Protein AF-A0A8S3U3H9-F1 (afdb_monomer_lite)

Radius of gyration: 25.93 Å; chains: 1; bounding box: 60×37×71 Å

Structure (mmCIF, N/CA/C/O backbone):
data_AF-A0A8S3U3H9-F1
#
_entry.id   AF-A0A8S3U3H9-F1
#
loop_
_atom_site.group_PDB
_atom_site.id
_atom_site.type_symbol
_atom_site.label_atom_id
_atom_site.label_alt_id
_atom_site.label_comp_id
_atom_site.label_asym_id
_atom_site.label_entity_id
_atom_site.label_seq_id
_atom_site.pdbx_PDB_ins_code
_atom_site.Cartn_x
_atom_site.Cartn_y
_atom_site.Cartn_z
_atom_site.occupancy
_atom_site.B_iso_or_equiv
_atom_site.auth_seq_id
_atom_site.auth_comp_id
_atom_site.auth_asym_id
_atom_site.auth_atom_id
_atom_site.pdbx_PDB_model_num
ATOM 1 N N . MET A 1 1 ? -1.832 -3.496 -0.029 1.00 41.19 1 MET A N 1
ATOM 2 C CA . MET A 1 1 ? -2.839 -3.794 1.023 1.00 41.19 1 MET A CA 1
ATOM 3 C C . MET A 1 1 ? -4.222 -3.496 0.449 1.00 41.19 1 MET A C 1
ATOM 5 O O . MET A 1 1 ? -4.509 -2.342 0.163 1.00 41.19 1 MET A O 1
ATOM 9 N N . TYR A 1 2 ? -5.028 -4.531 0.186 1.00 42.22 2 TYR A N 1
ATOM 10 C CA . TYR A 1 2 ? -6.316 -4.419 -0.515 1.00 42.22 2 TYR A CA 1
ATOM 11 C C . TYR A 1 2 ? -7.301 -3.501 0.226 1.00 42.22 2 TYR A C 1
ATOM 13 O O . TYR A 1 2 ? -7.551 -3.701 1.417 1.00 42.22 2 TYR A O 1
ATOM 21 N N . ARG A 1 3 ? -7.877 -2.517 -0.479 1.00 49.56 3 ARG A N 1
ATOM 22 C CA . ARG A 1 3 ? -8.999 -1.712 0.024 1.00 49.56 3 ARG A CA 1
ATOM 23 C C . ARG A 1 3 ? -10.236 -2.603 0.102 1.00 49.56 3 ARG A C 1
ATOM 25 O O . ARG A 1 3 ? -10.953 -2.802 -0.877 1.00 49.56 3 ARG A O 1
ATOM 32 N N . PHE A 1 4 ? -10.481 -3.163 1.279 1.00 52.16 4 PHE A N 1
ATOM 33 C CA . PHE A 1 4 ? -11.824 -3.597 1.632 1.00 52.16 4 PHE A CA 1
ATOM 34 C C . PHE A 1 4 ? -12.626 -2.340 1.957 1.00 52.16 4 PHE A C 1
ATOM 36 O O . PHE A 1 4 ? -12.151 -1.490 2.706 1.00 52.16 4 PHE A O 1
ATOM 43 N N . MET A 1 5 ? -13.834 -2.208 1.409 1.00 54.84 5 MET A N 1
ATOM 44 C CA . MET A 1 5 ? -14.757 -1.161 1.845 1.00 54.84 5 MET A CA 1
ATOM 45 C C . MET A 1 5 ? -15.216 -1.506 3.266 1.00 54.84 5 MET A C 1
ATOM 47 O O . MET A 1 5 ? -16.205 -2.215 3.471 1.00 54.84 5 MET A O 1
ATOM 51 N N . ILE A 1 6 ? -14.435 -1.057 4.246 1.00 62.25 6 ILE A N 1
ATOM 52 C CA . ILE A 1 6 ? -14.754 -1.169 5.661 1.00 62.25 6 ILE A CA 1
ATOM 53 C C . ILE A 1 6 ? -15.888 -0.186 5.909 1.00 62.25 6 ILE A C 1
ATOM 55 O O . ILE A 1 6 ? -15.657 1.018 5.931 1.00 62.25 6 ILE A O 1
ATOM 59 N N . LEU A 1 7 ? -17.114 -0.688 6.053 1.00 68.50 7 LEU A N 1
ATOM 60 C CA . LEU A 1 7 ? -18.267 0.167 6.345 1.00 68.50 7 LEU A CA 1
ATOM 61 C C . LEU A 1 7 ? -18.306 0.526 7.823 1.00 68.50 7 LEU A C 1
ATOM 63 O O . LEU A 1 7 ? -18.603 1.661 8.191 1.00 68.50 7 LEU A O 1
ATOM 67 N N . LYS A 1 8 ? -18.021 -0.463 8.673 1.00 82.50 8 LYS A N 1
ATOM 68 C CA . LYS A 1 8 ? -17.987 -0.275 10.115 1.00 82.50 8 LYS A CA 1
ATOM 69 C C . LYS A 1 8 ? -16.817 -0.998 10.744 1.00 82.50 8 LYS A C 1
ATOM 71 O O . LYS A 1 8 ? -16.479 -2.112 10.342 1.00 82.50 8 LYS A O 1
ATOM 76 N N . VAL A 1 9 ? -16.259 -0.389 11.776 1.00 89.00 9 VAL A N 1
ATOM 77 C CA . VAL A 1 9 ? -15.254 -0.997 12.644 1.00 89.00 9 VAL A CA 1
ATOM 78 C C . VAL A 1 9 ? -15.863 -1.148 14.025 1.00 89.00 9 VAL A C 1
ATOM 80 O O . VAL A 1 9 ? -16.439 -0.203 14.549 1.00 89.00 9 VAL A O 1
ATOM 83 N N . LYS A 1 10 ? -15.771 -2.332 14.624 1.00 93.62 10 LYS A N 1
ATOM 84 C CA . LYS A 1 10 ? -16.184 -2.567 16.006 1.00 93.62 10 LYS A CA 1
ATOM 85 C C . LYS A 1 10 ? -14.955 -2.801 16.866 1.00 93.62 10 LYS A C 1
ATOM 87 O O . LYS A 1 10 ? -14.235 -3.767 16.637 1.00 93.62 10 LYS A O 1
ATOM 92 N N . VAL A 1 11 ? -14.773 -1.975 17.886 1.00 96.19 11 VAL A N 1
ATOM 93 C CA . VAL A 1 11 ? -13.826 -2.225 18.976 1.00 96.19 11 VAL A CA 1
ATOM 94 C C . VAL A 1 11 ? -14.578 -2.936 20.085 1.00 96.19 11 VAL A C 1
ATOM 96 O O . VAL A 1 11 ? -15.676 -2.519 20.444 1.00 96.19 11 VAL A O 1
ATOM 99 N N . ALA A 1 12 ? -14.019 -4.020 20.607 1.00 97.75 12 ALA A N 1
ATOM 100 C CA . ALA A 1 12 ? -14.589 -4.737 21.736 1.00 97.75 12 ALA A CA 1
ATOM 101 C C . ALA A 1 12 ? -13.490 -5.189 22.693 1.00 97.75 12 ALA A C 1
ATOM 103 O O . ALA A 1 12 ? -12.411 -5.589 22.254 1.00 97.75 12 ALA A O 1
ATOM 104 N N . MET A 1 13 ? -13.792 -5.175 23.986 1.00 98.19 13 MET A N 1
ATOM 105 C CA . MET A 1 13 ? -12.942 -5.788 25.001 1.00 98.19 13 MET A CA 1
ATOM 106 C C . MET A 1 13 ? -13.612 -7.036 25.574 1.00 98.19 13 MET A C 1
ATOM 108 O O . MET A 1 13 ? -14.843 -7.101 25.673 1.00 98.19 13 MET A O 1
ATOM 112 N N . TYR A 1 14 ? -12.796 -8.021 25.944 1.00 98.19 14 TYR A N 1
ATOM 113 C CA . TYR A 1 14 ? -13.241 -9.308 26.475 1.00 98.19 14 TYR A CA 1
ATOM 114 C C . TYR A 1 14 ? -12.638 -9.586 27.847 1.00 98.19 14 TYR A C 1
ATOM 116 O O . TYR A 1 14 ? -11.432 -9.441 28.019 1.00 98.19 14 TYR A O 1
ATOM 124 N N . LYS A 1 15 ? -13.464 -10.038 28.792 1.00 97.38 15 LYS A N 1
ATOM 125 C CA . LYS A 1 15 ? -13.048 -10.576 30.091 1.00 97.38 15 LYS A CA 1
ATOM 126 C C . LYS A 1 15 ? -13.630 -11.970 30.263 1.00 97.38 15 LYS A C 1
ATOM 128 O O . LYS A 1 15 ? -14.824 -12.144 30.041 1.00 97.38 15 LYS A O 1
ATOM 133 N N . ASP A 1 16 ? -12.809 -12.953 30.612 1.00 97.00 16 ASP A N 1
ATOM 134 C CA . ASP A 1 16 ? -13.218 -14.348 30.800 1.00 97.00 16 ASP A CA 1
ATOM 135 C C . ASP A 1 16 ? -13.996 -14.892 29.583 1.00 97.00 16 ASP A C 1
ATOM 137 O O . ASP A 1 16 ? -15.002 -15.589 29.697 1.00 97.00 16 ASP A O 1
ATOM 141 N N . SER A 1 17 ? -13.528 -14.536 28.378 1.00 94.25 17 SER A N 1
ATOM 142 C CA . SER A 1 17 ? -14.170 -14.827 27.079 1.00 94.25 17 SER A CA 1
ATOM 143 C C . SER A 1 17 ? -15.550 -14.184 26.849 1.00 94.25 17 SER A C 1
ATOM 145 O O . SER A 1 17 ? -16.204 -14.478 25.848 1.00 94.25 17 SER A O 1
ATOM 147 N N . VAL A 1 18 ? -15.992 -13.273 27.718 1.00 96.94 18 VAL A N 1
ATOM 148 C CA . VAL A 1 18 ? -17.241 -12.510 27.583 1.00 96.94 18 VAL A CA 1
ATOM 149 C C . VAL A 1 18 ? -16.938 -11.101 27.081 1.00 96.94 18 VAL A C 1
ATOM 151 O O . VAL A 1 18 ? -16.047 -10.431 27.592 1.00 96.94 18 VAL A O 1
ATOM 154 N N . MET A 1 19 ? -17.686 -10.632 26.078 1.00 97.12 19 MET A N 1
ATOM 155 C CA . MET A 1 19 ? -17.597 -9.245 25.613 1.00 97.12 19 MET A CA 1
ATOM 156 C C . MET A 1 19 ? -18.162 -8.311 26.686 1.00 97.12 19 MET A C 1
ATOM 158 O O . MET A 1 19 ? -19.357 -8.358 26.969 1.00 97.12 19 MET A O 1
ATOM 162 N N . VAL A 1 20 ? -17.313 -7.463 27.260 1.00 97.06 20 VAL A N 1
ATOM 163 C CA . VAL A 1 20 ? -17.680 -6.571 28.376 1.00 97.06 20 VAL A CA 1
ATOM 164 C C . VAL A 1 20 ? -18.046 -5.164 27.924 1.00 97.06 20 VAL A C 1
ATOM 166 O O . VAL A 1 20 ? -18.798 -4.469 28.596 1.00 97.06 20 VAL A O 1
ATOM 169 N N . MET A 1 21 ? -17.556 -4.756 26.758 1.00 96.25 21 MET A N 1
ATOM 170 C CA . MET A 1 21 ? -17.913 -3.496 26.121 1.00 96.25 21 MET A CA 1
ATOM 171 C C . MET A 1 21 ? -17.707 -3.612 24.617 1.00 96.25 21 MET A C 1
ATOM 173 O O . MET A 1 21 ? -16.910 -4.432 24.145 1.00 96.25 21 MET A O 1
ATOM 177 N N . ASN A 1 22 ? -18.429 -2.792 23.858 1.00 97.25 22 ASN A N 1
ATOM 178 C CA . ASN A 1 22 ? -18.104 -2.578 22.461 1.00 97.25 22 ASN A CA 1
ATOM 179 C C . ASN A 1 22 ? -18.548 -1.200 21.977 1.00 97.25 22 ASN A C 1
ATOM 181 O O . ASN A 1 22 ? -19.510 -0.617 22.470 1.00 97.25 22 ASN A O 1
ATOM 185 N N . MET A 1 23 ? -17.846 -0.717 20.965 1.00 96.19 23 MET A N 1
ATOM 186 C CA . MET A 1 23 ? -18.192 0.477 20.214 1.00 96.19 23 MET A CA 1
ATOM 187 C C . MET A 1 23 ? -18.123 0.153 18.732 1.00 96.19 23 MET A C 1
ATOM 189 O O . MET A 1 23 ? -17.238 -0.585 18.302 1.00 96.19 23 MET A O 1
ATOM 193 N N . VAL A 1 24 ? -19.054 0.696 17.955 1.00 94.12 24 VAL A N 1
ATOM 194 C CA . VAL A 1 24 ? -19.077 0.567 16.499 1.00 94.12 24 VAL A CA 1
ATOM 195 C C . VAL A 1 24 ? -18.914 1.947 15.893 1.00 94.12 24 VAL A C 1
ATOM 197 O O . VAL A 1 24 ? -19.644 2.872 16.237 1.00 94.12 24 VAL A O 1
ATOM 200 N N . PHE A 1 25 ? -17.990 2.050 14.953 1.00 91.38 25 PHE A N 1
ATOM 201 C CA . PHE A 1 25 ? -17.645 3.256 14.229 1.00 91.38 25 PHE A CA 1
ATOM 202 C C . PHE A 1 25 ? -18.027 3.090 12.762 1.00 91.38 25 PHE A C 1
ATOM 204 O O . PHE A 1 25 ? -17.799 2.024 12.190 1.00 91.38 25 PHE A O 1
ATOM 211 N N . ASN A 1 26 ? -18.604 4.118 12.148 1.00 84.25 26 ASN A N 1
ATOM 212 C CA . ASN A 1 26 ? -18.707 4.222 10.699 1.00 84.25 26 ASN A CA 1
ATOM 213 C C . ASN A 1 26 ? -17.329 4.586 10.153 1.00 84.25 26 ASN A C 1
ATOM 215 O O . ASN A 1 26 ? -16.723 5.543 10.616 1.00 84.25 26 ASN A O 1
ATOM 219 N N . ASN A 1 27 ? -16.846 3.861 9.154 1.00 75.44 27 ASN A N 1
ATOM 220 C CA . ASN A 1 27 ? -15.585 4.199 8.511 1.00 75.44 27 ASN A CA 1
ATOM 221 C C . ASN A 1 27 ? -15.861 4.846 7.152 1.00 75.44 27 ASN A C 1
ATOM 223 O O . ASN A 1 27 ? -16.617 4.304 6.345 1.00 75.44 27 ASN A O 1
ATOM 227 N N . THR A 1 28 ? -15.267 6.014 6.916 1.00 61.34 28 THR A N 1
ATOM 228 C CA . THR A 1 28 ? -15.546 6.834 5.724 1.00 61.34 28 THR A CA 1
ATOM 229 C C . THR A 1 28 ? -14.475 6.729 4.629 1.00 61.34 28 THR A C 1
ATOM 231 O O . THR A 1 28 ? -14.505 7.503 3.683 1.00 61.34 28 THR A O 1
ATOM 234 N N . ASP A 1 29 ? -13.586 5.726 4.698 1.00 55.78 29 ASP A N 1
ATOM 235 C CA . ASP A 1 29 ? -12.488 5.495 3.732 1.00 55.78 29 ASP A CA 1
ATOM 236 C C . ASP A 1 29 ? -11.657 6.764 3.452 1.00 55.78 29 ASP A C 1
ATOM 238 O O . ASP A 1 29 ? -11.338 7.118 2.317 1.00 55.78 29 ASP A O 1
ATOM 242 N N . THR A 1 30 ? -11.297 7.461 4.525 1.00 53.31 30 THR A N 1
ATOM 243 C CA . THR A 1 30 ? -10.399 8.627 4.551 1.00 53.31 30 THR A CA 1
ATOM 244 C C . THR A 1 30 ? -8.942 8.271 4.227 1.00 53.31 30 THR A C 1
ATOM 246 O O . THR A 1 30 ? -8.128 9.156 3.976 1.00 53.31 30 THR A O 1
ATOM 249 N N . GLY A 1 31 ? -8.606 6.976 4.166 1.00 51.94 31 GLY A N 1
ATOM 250 C CA . GLY A 1 31 ? -7.306 6.4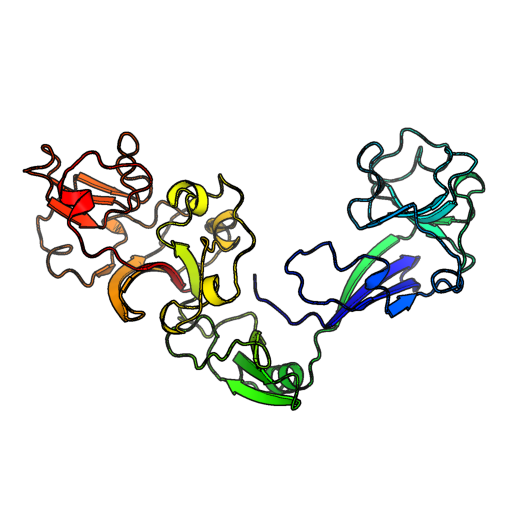70 3.722 1.00 51.94 31 GLY A CA 1
ATOM 251 C C . GLY A 1 31 ? -6.254 6.281 4.820 1.00 51.94 31 GLY A C 1
ATOM 252 O O . GLY A 1 31 ? -5.188 5.747 4.515 1.00 51.94 31 GLY A O 1
ATOM 253 N N . LEU A 1 32 ? -6.538 6.642 6.077 1.00 60.12 32 LEU A N 1
ATOM 254 C CA . LEU A 1 32 ? -5.686 6.320 7.228 1.00 60.12 32 LEU A CA 1
ATOM 255 C C . LEU A 1 32 ? -6.256 5.118 7.994 1.00 60.12 32 LEU A C 1
ATOM 257 O O . LEU A 1 32 ? -7.457 4.877 8.025 1.00 60.12 32 LEU A O 1
ATOM 261 N N . ASN A 1 33 ? -5.389 4.320 8.618 1.00 67.94 33 ASN A N 1
ATOM 262 C CA . ASN A 1 33 ? -5.807 3.130 9.369 1.00 67.94 33 ASN A CA 1
ATOM 263 C C . ASN A 1 33 ? -6.209 3.432 10.826 1.00 67.94 33 ASN A C 1
ATOM 265 O O . ASN A 1 33 ? -6.488 2.491 11.572 1.00 67.94 33 ASN A O 1
ATOM 269 N N . THR A 1 34 ? -6.215 4.702 11.244 1.00 74.31 34 THR A N 1
ATOM 270 C CA . THR A 1 34 ? -6.379 5.116 12.650 1.00 74.31 34 THR A CA 1
ATOM 271 C C . THR A 1 34 ? -7.456 6.173 12.897 1.00 74.31 34 THR A C 1
ATOM 273 O O . THR A 1 34 ? -7.899 6.325 14.034 1.00 74.31 34 THR A O 1
ATOM 276 N N . ASP A 1 35 ? -7.889 6.900 11.873 1.00 77.62 35 ASP A N 1
ATOM 277 C CA . ASP A 1 35 ? -8.812 8.036 11.997 1.00 77.62 35 ASP A CA 1
ATOM 278 C C . ASP A 1 35 ? -10.278 7.624 12.180 1.00 77.62 35 ASP A C 1
ATOM 280 O O . ASP A 1 35 ? -11.053 8.368 12.777 1.00 77.62 35 ASP A O 1
ATOM 284 N N . TRP A 1 36 ? -10.641 6.407 11.766 1.00 86.12 36 TRP A N 1
ATOM 285 C CA . TRP A 1 36 ? -11.957 5.808 12.004 1.00 86.12 36 TRP A CA 1
ATOM 286 C C . TRP A 1 36 ? -12.341 5.750 13.492 1.00 86.12 36 TRP A C 1
ATOM 288 O O . TRP A 1 36 ? -13.527 5.679 13.816 1.00 86.12 36 TRP A O 1
ATOM 298 N N . TYR A 1 37 ? -11.365 5.761 14.405 1.00 91.62 37 TYR A N 1
ATOM 299 C CA . TYR A 1 37 ? -11.591 5.772 15.849 1.00 91.62 37 TYR A CA 1
ATOM 300 C C . TYR A 1 37 ? -11.701 7.214 16.360 1.00 91.62 37 TYR A C 1
ATOM 302 O O . TYR A 1 37 ? -10.783 7.744 16.986 1.00 91.62 37 TYR A O 1
ATOM 310 N N . SER A 1 38 ? -12.829 7.856 16.065 1.00 90.44 38 SER A N 1
ATOM 311 C CA . SER A 1 38 ? -13.110 9.239 16.455 1.00 90.44 38 SER A CA 1
ATOM 312 C C . SER A 1 38 ? -14.570 9.423 16.871 1.00 90.44 38 SER A C 1
ATOM 314 O O . SER A 1 38 ? -15.430 8.580 16.591 1.00 90.44 38 SER A O 1
ATOM 316 N N . GLN A 1 39 ? -14.859 10.550 17.527 1.00 89.44 39 GLN A N 1
ATOM 317 C CA . GLN A 1 39 ? -16.220 10.912 17.921 1.00 89.44 39 GLN A CA 1
ATOM 318 C C . GLN A 1 39 ? -17.159 11.010 16.710 1.00 89.44 39 GLN A C 1
ATOM 320 O O . GLN A 1 39 ? -18.255 10.455 16.750 1.00 89.44 39 GLN A O 1
ATOM 325 N N . ASP A 1 40 ? -16.724 11.667 15.632 1.00 87.44 40 ASP A N 1
ATOM 326 C CA . ASP A 1 40 ? -17.537 11.889 14.424 1.00 87.44 40 ASP A CA 1
ATOM 327 C C . ASP A 1 40 ? -17.913 10.581 13.716 1.00 87.44 40 ASP A C 1
ATOM 329 O O . ASP A 1 40 ? -18.882 10.511 12.955 1.00 87.44 40 ASP A O 1
ATOM 333 N N . HIS A 1 41 ? -17.157 9.519 13.985 1.00 88.75 41 HIS A N 1
ATOM 334 C CA . HIS A 1 41 ? -17.387 8.197 13.436 1.00 88.75 41 HIS A CA 1
ATOM 335 C C . HIS A 1 41 ? -18.154 7.267 14.378 1.00 88.75 41 HIS A C 1
ATOM 337 O O . HIS A 1 41 ? -18.609 6.220 13.924 1.00 88.75 41 HIS A O 1
ATOM 343 N N . LEU A 1 42 ? -18.368 7.613 15.651 1.00 92.00 42 LEU A N 1
ATOM 344 C CA . LEU A 1 42 ? -19.052 6.742 16.610 1.00 92.00 42 LEU A CA 1
ATOM 345 C C . LEU A 1 42 ? -20.532 6.539 16.234 1.00 92.00 42 LEU A C 1
ATOM 347 O O . LEU A 1 42 ? -21.367 7.429 16.366 1.00 92.00 42 LEU A O 1
ATOM 351 N N . ALA A 1 43 ? -20.873 5.328 15.796 1.00 90.25 43 ALA A N 1
ATOM 352 C CA . ALA A 1 43 ? -22.225 4.939 15.392 1.00 90.25 43 ALA A CA 1
ATOM 353 C C . ALA A 1 43 ? -23.003 4.229 16.510 1.00 90.25 43 ALA A C 1
ATOM 355 O O . ALA A 1 43 ? -24.233 4.239 16.519 1.00 90.25 43 ALA A O 1
ATOM 356 N N . TYR A 1 44 ? -22.292 3.561 17.418 1.00 93.75 44 TYR A N 1
ATOM 357 C CA . TYR A 1 44 ? -22.857 2.860 18.568 1.00 93.75 44 TYR A CA 1
ATOM 358 C C . TYR A 1 44 ? -21.815 2.746 19.682 1.00 93.75 44 TYR A C 1
ATOM 360 O O . TYR A 1 44 ? -20.637 2.524 19.405 1.00 93.75 44 TYR A O 1
ATOM 368 N N . SER A 1 45 ? -22.261 2.810 20.934 1.00 95.12 45 SER A N 1
ATOM 369 C CA . SER A 1 45 ? -21.453 2.500 22.112 1.00 95.12 45 SER A CA 1
ATOM 370 C C . SER A 1 45 ? -22.271 1.705 23.125 1.00 95.12 45 SER A C 1
ATOM 372 O O . SER A 1 45 ? -23.469 1.941 23.281 1.00 95.12 45 SER A O 1
ATOM 374 N N . SER A 1 46 ? -21.623 0.779 23.834 1.00 95.81 46 SER A N 1
ATOM 375 C CA . SER A 1 46 ? -22.186 0.154 25.034 1.00 95.81 46 SER A CA 1
ATOM 376 C C . SER A 1 46 ? -22.260 1.120 26.223 1.00 95.81 46 SER A C 1
ATOM 378 O O . SER A 1 46 ? -22.992 0.850 27.173 1.00 95.81 46 SER A O 1
ATOM 380 N N . TYR A 1 47 ? -21.525 2.237 26.177 1.00 96.25 47 TYR A N 1
ATOM 381 C CA . TYR A 1 47 ? -21.632 3.317 27.154 1.00 96.25 47 TYR A CA 1
ATOM 382 C C . TYR A 1 47 ? -22.814 4.223 26.818 1.00 96.25 47 TYR A C 1
ATOM 384 O O . TYR A 1 47 ? -22.911 4.756 25.712 1.00 96.25 47 TYR A O 1
ATOM 392 N N . THR A 1 48 ? -23.715 4.412 27.777 1.00 94.19 48 THR A N 1
ATOM 393 C CA . THR A 1 48 ? -24.986 5.113 27.555 1.00 94.19 48 THR A CA 1
ATOM 394 C C . THR A 1 48 ? -24.845 6.629 27.518 1.00 94.19 48 THR A C 1
ATOM 396 O O . THR A 1 48 ? -25.734 7.317 27.026 1.00 94.19 48 THR A O 1
ATOM 399 N N . ASP A 1 49 ? -23.753 7.163 28.057 1.00 94.38 49 ASP A N 1
ATOM 400 C CA . ASP A 1 49 ? -23.525 8.597 28.195 1.00 94.38 49 ASP A CA 1
ATOM 401 C C . ASP A 1 49 ? -22.755 9.210 27.018 1.00 94.38 49 ASP A C 1
ATOM 403 O O . ASP A 1 49 ? -22.938 10.392 26.754 1.00 94.38 49 ASP A O 1
ATOM 407 N N . MET A 1 50 ? -21.984 8.437 26.247 1.00 91.38 50 MET A N 1
ATOM 408 C CA . MET A 1 50 ? -21.113 8.960 25.179 1.00 91.38 50 MET A CA 1
ATOM 409 C C . MET A 1 50 ? -21.843 9.774 24.092 1.00 91.38 50 MET A C 1
ATOM 411 O O . MET A 1 50 ? -21.298 10.724 23.534 1.00 91.38 50 MET A O 1
ATOM 415 N N . THR A 1 51 ? -23.096 9.451 23.780 1.00 83.44 51 THR A N 1
ATOM 416 C CA . THR A 1 51 ? -23.880 10.205 22.783 1.00 83.44 51 THR A CA 1
ATOM 417 C C . THR A 1 51 ? -24.788 11.266 23.413 1.00 83.44 51 THR A C 1
ATOM 419 O O . THR A 1 51 ? -25.643 11.829 22.731 1.00 83.44 51 THR A O 1
ATOM 422 N N . THR A 1 52 ? -24.652 11.527 24.717 1.00 87.75 52 THR A N 1
ATOM 423 C CA . THR A 1 52 ? -25.468 12.519 25.427 1.00 87.75 52 THR A CA 1
ATOM 424 C C . THR A 1 52 ? -25.075 13.930 25.005 1.00 87.75 52 THR A C 1
ATOM 426 O O . THR A 1 52 ? -23.896 14.277 24.944 1.00 87.75 52 THR A O 1
ATOM 429 N N . PHE A 1 53 ? -26.076 14.771 24.733 1.00 83.69 53 PHE A N 1
ATOM 430 C CA . PHE A 1 53 ? -25.854 16.171 24.381 1.00 83.69 53 PHE A CA 1
ATOM 431 C C . PHE A 1 53 ? -25.056 16.900 25.474 1.00 83.69 53 PHE A C 1
ATOM 433 O O . PHE A 1 53 ? -25.430 16.871 26.645 1.00 83.69 53 PHE A O 1
ATOM 440 N N . GLY A 1 54 ? -23.974 17.573 25.076 1.00 84.44 54 GLY A N 1
ATOM 441 C CA . GLY A 1 54 ? -23.102 18.334 25.976 1.00 84.44 54 GLY A CA 1
ATOM 442 C C . GLY A 1 54 ? -21.913 17.555 26.545 1.00 84.44 54 GLY A C 1
ATOM 443 O O . GLY A 1 54 ? -21.083 18.161 27.219 1.00 84.44 54 GLY A O 1
ATOM 444 N N . ILE A 1 55 ? -21.783 16.255 26.257 1.00 88.88 55 ILE A N 1
ATOM 445 C CA . ILE A 1 55 ? -20.547 15.521 26.549 1.00 88.88 55 ILE A CA 1
ATOM 446 C C . ILE A 1 55 ? -19.421 16.024 25.645 1.00 88.88 55 ILE A C 1
ATOM 448 O O . ILE A 1 55 ? -19.588 16.168 24.433 1.00 88.88 55 ILE A O 1
ATOM 452 N N . THR A 1 56 ? -18.268 16.289 26.255 1.00 90.88 56 THR A N 1
ATOM 453 C CA . THR A 1 56 ? -17.033 16.687 25.575 1.00 90.88 56 THR A CA 1
ATOM 454 C C . THR A 1 56 ? -15.993 15.575 25.647 1.00 90.88 56 THR A C 1
ATOM 456 O O . THR A 1 56 ? -16.076 14.672 26.480 1.00 90.88 56 THR A O 1
ATOM 459 N N . TYR A 1 57 ? -14.989 15.645 24.783 1.00 93.12 57 TYR A N 1
ATOM 460 C CA . TYR A 1 57 ? -13.884 14.697 24.760 1.00 93.12 57 TYR A CA 1
ATOM 461 C C . TYR A 1 57 ? -12.574 15.467 24.712 1.00 93.12 57 TYR A C 1
ATOM 463 O O . TYR A 1 57 ? -12.460 16.440 23.969 1.00 93.12 57 TYR A O 1
ATOM 471 N N . ASN A 1 58 ? -11.608 15.043 25.519 1.00 92.75 58 ASN A N 1
ATOM 472 C CA . ASN A 1 58 ? -10.253 15.571 25.487 1.00 92.75 58 ASN A CA 1
ATOM 473 C C . ASN A 1 58 ? -9.389 14.717 24.550 1.00 92.75 58 ASN A C 1
ATOM 475 O O . ASN A 1 58 ? -8.901 15.212 23.540 1.00 92.75 58 ASN A O 1
ATOM 479 N N . PHE A 1 59 ? -9.292 13.414 24.818 1.00 94.19 59 PHE A N 1
ATOM 480 C CA . PHE A 1 59 ? -8.789 12.421 23.873 1.00 94.19 59 PHE A CA 1
ATOM 481 C C . PHE A 1 59 ? -9.934 11.529 23.396 1.00 94.19 59 PHE A C 1
ATOM 483 O O . PHE A 1 59 ? -10.769 11.087 24.187 1.00 94.19 59 PHE A O 1
ATOM 490 N N . PHE A 1 60 ? -9.946 11.261 22.092 1.00 94.62 60 PHE A N 1
ATOM 491 C CA . PHE A 1 60 ? -10.763 10.237 21.447 1.00 94.62 60 PHE A CA 1
ATOM 492 C C . PHE A 1 60 ? -10.001 9.752 20.210 1.00 94.62 60 PHE A C 1
ATOM 494 O O . PHE A 1 60 ? -10.321 10.120 19.082 1.00 94.62 60 PHE A O 1
ATOM 501 N N . SER A 1 61 ? -8.928 8.991 20.427 1.00 93.81 61 SER A N 1
ATOM 502 C CA . SER A 1 61 ? -8.066 8.517 19.340 1.00 93.81 61 SER A CA 1
ATOM 503 C C . SER A 1 61 ? -7.287 7.258 19.725 1.00 93.81 61 SER A C 1
ATOM 505 O O . SER A 1 61 ? -7.135 6.923 20.902 1.00 93.81 61 SER A O 1
ATOM 507 N N . ILE A 1 62 ? -6.764 6.554 18.718 1.00 94.19 62 ILE A N 1
ATOM 508 C CA . ILE A 1 62 ? -5.860 5.413 18.930 1.00 94.19 62 ILE A CA 1
ATOM 509 C C . ILE A 1 62 ? -4.525 5.871 19.523 1.00 94.19 62 ILE A C 1
ATOM 511 O O . ILE A 1 62 ? -4.015 5.221 20.433 1.00 94.19 62 ILE A O 1
ATOM 515 N N . GLN A 1 63 ? -3.980 6.996 19.046 1.00 93.31 63 GLN A N 1
ATOM 516 C CA . GLN A 1 63 ? -2.725 7.551 19.560 1.00 93.31 63 GLN A CA 1
ATOM 517 C C . GLN A 1 63 ? -2.843 7.946 21.036 1.00 93.31 63 GLN A C 1
ATOM 519 O O . GLN A 1 63 ? -1.893 7.715 21.781 1.00 93.31 63 GLN A O 1
ATOM 524 N N . GLY A 1 64 ? -3.997 8.490 21.440 1.00 93.31 64 GLY A N 1
ATOM 525 C CA . GLY A 1 64 ? -4.271 8.951 22.798 1.00 93.31 64 GLY A CA 1
ATOM 526 C C . GLY A 1 64 ? -3.240 9.966 23.301 1.00 93.31 64 GLY A C 1
ATOM 527 O O . GLY A 1 64 ? -2.877 10.883 22.563 1.00 93.31 64 GLY A O 1
ATOM 528 N N . ASP A 1 65 ? -2.783 9.806 24.544 1.00 91.88 65 ASP A N 1
ATOM 529 C CA . ASP A 1 65 ? -1.717 10.630 25.126 1.00 91.88 65 ASP A CA 1
ATOM 530 C C . ASP A 1 65 ? -0.372 9.913 24.980 1.00 91.88 65 ASP A C 1
ATOM 532 O O . ASP A 1 65 ? -0.050 8.982 25.720 1.00 91.88 65 ASP A O 1
ATOM 536 N N . GLU A 1 66 ? 0.411 10.345 23.995 1.00 90.19 66 GLU A N 1
ATOM 537 C CA . GLU A 1 66 ? 1.708 9.751 23.687 1.00 90.19 66 GLU A CA 1
ATOM 538 C C . GLU A 1 66 ? 2.760 10.020 24.767 1.00 90.19 66 GLU A C 1
ATOM 540 O O . GLU A 1 66 ? 3.630 9.180 24.975 1.00 90.19 66 GLU A O 1
ATOM 545 N N . ALA A 1 67 ? 2.669 11.141 25.491 1.00 88.75 67 ALA A N 1
ATOM 546 C CA . ALA A 1 67 ? 3.678 11.517 26.480 1.00 88.75 67 ALA A CA 1
ATOM 547 C C . ALA A 1 67 ? 3.706 10.564 27.682 1.00 88.75 67 ALA A C 1
ATOM 549 O O . ALA A 1 67 ? 4.742 10.417 28.331 1.00 88.75 67 ALA A O 1
ATOM 550 N N . ILE A 1 68 ? 2.572 9.925 27.975 1.00 88.44 68 ILE A N 1
ATOM 551 C CA . ILE A 1 68 ? 2.437 8.955 29.066 1.00 88.44 68 ILE A CA 1
ATOM 552 C C . ILE A 1 68 ? 1.832 7.620 28.610 1.00 88.44 68 ILE A C 1
ATOM 554 O O . ILE A 1 68 ? 1.278 6.879 29.418 1.00 88.44 68 ILE A O 1
ATOM 558 N N . GLU A 1 69 ? 1.955 7.324 27.314 1.00 91.88 69 GLU A N 1
ATOM 559 C CA . GLU A 1 69 ? 1.678 6.021 26.695 1.00 91.88 69 GLU A CA 1
ATOM 560 C C . GLU A 1 69 ? 0.274 5.444 26.975 1.00 91.88 69 GLU A C 1
ATOM 562 O O . GLU A 1 69 ? 0.086 4.250 27.233 1.00 91.88 69 GLU A O 1
ATOM 567 N N . ARG A 1 70 ? -0.746 6.308 26.879 1.00 93.06 70 ARG A N 1
ATOM 568 C CA . ARG A 1 70 ? -2.167 5.927 26.937 1.00 93.06 70 ARG A CA 1
ATOM 569 C C . ARG A 1 70 ? -2.731 5.844 25.526 1.00 93.06 70 ARG A C 1
ATOM 571 O O . ARG A 1 70 ? -2.986 6.876 24.911 1.00 93.06 70 ARG A O 1
ATOM 578 N N . ARG A 1 71 ? -2.948 4.632 25.014 1.00 95.25 71 ARG A N 1
ATOM 579 C CA . ARG A 1 71 ? -3.480 4.356 23.666 1.00 95.25 71 ARG A CA 1
ATOM 580 C C . ARG A 1 71 ? -4.962 4.008 23.695 1.00 95.25 71 ARG A C 1
ATOM 582 O O . ARG A 1 71 ? -5.519 3.727 24.755 1.00 95.25 71 ARG A O 1
ATOM 589 N N . PHE A 1 72 ? -5.606 4.039 22.523 1.00 95.44 72 PHE A N 1
ATOM 590 C CA . PHE A 1 72 ? -7.060 3.844 22.366 1.00 95.44 72 PHE A CA 1
ATOM 591 C C . PHE A 1 72 ? -7.845 4.616 23.437 1.00 95.44 72 PHE A C 1
ATOM 593 O O . PHE A 1 72 ? -8.773 4.097 24.057 1.00 95.44 72 PHE A O 1
ATOM 600 N N . TYR A 1 73 ? -7.408 5.845 23.706 1.00 95.00 73 TYR A N 1
ATOM 601 C CA . TYR A 1 73 ? -7.788 6.569 24.904 1.00 95.00 73 TYR A CA 1
ATOM 602 C C . TYR A 1 73 ? -9.015 7.423 24.616 1.00 95.00 73 TYR A C 1
ATOM 604 O O . TYR A 1 73 ? -9.010 8.244 23.694 1.00 95.00 73 TYR A O 1
ATOM 612 N N . ILE A 1 74 ? -10.071 7.203 25.402 1.00 96.44 74 ILE A N 1
ATOM 613 C CA . ILE A 1 74 ? -11.276 8.027 25.369 1.00 96.44 74 ILE A CA 1
ATOM 614 C C . ILE A 1 74 ? -11.496 8.612 26.754 1.00 96.44 74 ILE A C 1
ATOM 616 O O . ILE A 1 74 ? -11.842 7.895 27.702 1.00 96.44 74 ILE A O 1
ATOM 620 N N . ASN A 1 75 ? -11.339 9.928 26.858 1.00 94.25 75 ASN A N 1
ATOM 621 C CA . ASN A 1 75 ? -11.503 10.646 28.109 1.00 94.25 75 ASN A CA 1
ATOM 622 C C . ASN A 1 75 ? -12.230 11.979 27.909 1.00 94.25 75 ASN A C 1
ATOM 624 O O . ASN A 1 75 ? -12.164 12.596 26.850 1.00 94.25 75 ASN A O 1
ATOM 628 N N . ASN A 1 76 ? -12.927 12.423 28.949 1.00 93.75 76 ASN A N 1
ATOM 629 C CA . ASN A 1 76 ? -13.613 13.715 28.981 1.00 93.75 76 ASN A CA 1
ATOM 630 C C . ASN A 1 76 ? -12.763 14.771 29.683 1.00 93.75 76 ASN A C 1
ATOM 632 O O . ASN A 1 76 ? -12.641 15.892 29.201 1.00 93.75 76 ASN A O 1
ATOM 636 N N . ASN A 1 77 ? -12.193 14.398 30.831 1.00 88.81 77 ASN A N 1
ATOM 637 C CA . ASN A 1 77 ? -11.502 15.312 31.724 1.00 88.81 77 ASN A CA 1
ATOM 638 C C . ASN A 1 77 ? -10.071 14.838 31.971 1.00 88.81 77 ASN A C 1
ATOM 640 O O . ASN A 1 77 ? -9.853 13.646 32.209 1.00 88.81 77 ASN A O 1
ATOM 644 N N . TYR A 1 78 ? -9.121 15.771 31.902 1.00 83.75 78 TYR A N 1
ATOM 645 C CA . TYR A 1 78 ? -7.686 15.504 31.996 1.00 83.75 78 TYR A CA 1
ATOM 646 C C . TYR A 1 78 ? -6.969 16.522 32.884 1.00 83.75 78 TYR A C 1
ATOM 648 O O . TYR A 1 78 ? -6.036 17.210 32.477 1.00 83.75 78 TYR A O 1
ATOM 656 N N . ASN A 1 79 ? -7.466 16.651 34.112 1.00 85.62 79 ASN A N 1
ATOM 657 C CA . ASN A 1 79 ? -7.014 17.649 35.082 1.00 85.62 79 ASN A CA 1
ATOM 658 C C . ASN A 1 79 ? -6.076 17.045 36.145 1.00 85.62 79 ASN A C 1
ATOM 660 O O . ASN A 1 79 ? -6.019 17.529 37.277 1.00 85.62 79 ASN A O 1
ATOM 664 N N . GLY A 1 80 ? -5.344 15.988 35.778 1.00 86.69 80 GLY A N 1
ATOM 665 C CA . GLY A 1 80 ? -4.405 15.264 36.632 1.00 86.69 80 GLY A CA 1
ATOM 666 C C . GLY A 1 80 ? -5.026 14.017 37.256 1.00 86.69 80 GLY A C 1
ATOM 667 O O . GLY A 1 80 ? -6.245 13.917 37.370 1.00 86.69 80 GLY A O 1
ATOM 668 N N . CYS A 1 81 ? -4.181 13.086 37.717 1.00 89.81 81 CYS A N 1
ATOM 669 C CA . CYS A 1 81 ? -4.594 11.732 38.112 1.00 89.81 81 CYS A CA 1
ATOM 670 C C . CYS A 1 81 ? -5.881 11.660 38.958 1.00 89.81 81 CYS A C 1
ATOM 672 O O . CYS A 1 81 ? -6.759 10.874 38.603 1.00 89.81 81 CYS A O 1
ATOM 674 N N . PRO A 1 82 ? -6.068 12.477 40.019 1.00 91.38 82 PRO A N 1
ATOM 675 C CA . PRO A 1 82 ? -7.273 12.399 40.841 1.00 91.38 82 PRO A CA 1
ATOM 676 C C . PRO A 1 82 ? -8.546 12.841 40.120 1.00 91.38 82 PRO A C 1
ATOM 678 O O . PRO A 1 82 ? -9.626 12.560 40.608 1.00 91.38 82 PRO A O 1
ATOM 681 N N . PHE A 1 83 ? -8.459 13.547 38.998 1.00 90.31 83 PHE A N 1
ATOM 682 C CA . PHE A 1 83 ? -9.603 14.110 38.277 1.00 90.31 83 PHE A CA 1
ATOM 683 C C . PHE A 1 83 ? -9.732 13.585 36.850 1.00 90.31 83 PHE A C 1
ATOM 685 O O . PHE A 1 83 ? -10.658 13.987 36.142 1.00 90.31 83 PHE A O 1
ATOM 692 N N . ASP A 1 84 ? -8.826 12.706 36.421 1.00 92.44 84 ASP A N 1
ATOM 693 C CA . ASP A 1 84 ? -8.904 12.093 35.106 1.00 92.44 84 ASP A CA 1
ATOM 694 C C . ASP A 1 84 ? -10.167 11.228 35.036 1.00 92.44 84 ASP A C 1
ATOM 696 O O . ASP A 1 84 ? -10.374 10.316 35.846 1.00 92.44 84 ASP A O 1
ATOM 700 N N . MET A 1 85 ? -11.016 11.520 34.051 1.00 94.00 85 MET A N 1
ATOM 701 C CA . MET A 1 85 ? -12.263 10.797 33.816 1.00 94.00 85 MET A CA 1
ATOM 702 C C . MET A 1 85 ? -12.365 10.358 32.366 1.00 94.00 85 MET A C 1
ATOM 704 O O . MET A 1 85 ? -12.092 11.139 31.449 1.00 94.00 85 MET A O 1
ATOM 708 N N . GLY A 1 86 ? -12.803 9.123 32.155 1.00 95.44 86 GLY A N 1
ATOM 709 C CA . GLY A 1 86 ? -12.973 8.571 30.822 1.00 95.44 86 GLY A CA 1
ATOM 710 C C . GLY A 1 86 ? -13.716 7.248 30.809 1.00 95.44 86 GLY A C 1
ATOM 711 O O . GLY A 1 86 ? -14.322 6.844 31.801 1.00 95.44 86 GLY A O 1
ATOM 712 N N . TRP A 1 87 ? -13.672 6.597 29.653 1.00 96.81 87 TRP A N 1
ATOM 713 C CA . TRP A 1 87 ? -14.411 5.366 29.386 1.00 96.81 87 TRP A CA 1
ATOM 714 C C . TRP A 1 87 ? -13.473 4.182 29.208 1.00 96.81 87 TRP A C 1
ATOM 716 O O . TRP A 1 87 ? -13.673 3.145 29.841 1.00 96.81 87 TRP A O 1
ATOM 726 N N . ILE A 1 88 ? -12.442 4.346 28.374 1.00 96.62 88 ILE A N 1
ATOM 727 C CA . ILE A 1 88 ? -11.455 3.304 28.104 1.00 96.62 88 ILE A CA 1
ATOM 728 C C . ILE A 1 88 ? -10.044 3.866 27.949 1.00 96.62 88 ILE A C 1
ATOM 730 O O . ILE A 1 88 ? -9.865 5.013 27.533 1.00 96.62 88 ILE A O 1
ATOM 734 N N . ALA A 1 89 ? -9.058 3.028 28.265 1.00 95.44 89 ALA A N 1
ATOM 735 C CA . ALA A 1 89 ? -7.641 3.299 28.076 1.00 95.44 89 ALA A CA 1
ATOM 736 C C . ALA A 1 89 ? -6.877 1.992 27.840 1.00 95.44 89 ALA A C 1
ATOM 738 O O . ALA A 1 89 ? -7.163 0.973 28.469 1.00 95.44 89 ALA A O 1
ATOM 739 N N . VAL A 1 90 ? -5.880 2.031 26.965 1.00 96.81 90 VAL A N 1
ATOM 740 C CA . VAL A 1 90 ? -4.851 0.997 26.855 1.00 96.81 90 VAL A CA 1
ATOM 741 C C . VAL A 1 90 ? -3.568 1.582 27.418 1.00 96.81 90 VAL A C 1
ATOM 743 O O . VAL A 1 90 ? -3.036 2.546 26.873 1.00 96.81 90 VAL A O 1
ATOM 746 N N . PHE A 1 91 ? -3.114 1.042 28.543 1.00 95.00 91 PHE A N 1
ATOM 747 C CA . PHE A 1 91 ? -1.875 1.468 29.182 1.00 95.00 91 PHE A CA 1
ATOM 748 C C . PHE A 1 91 ? -0.732 0.617 28.634 1.00 95.00 91 PHE A C 1
ATOM 750 O O . PHE A 1 91 ? -0.667 -0.573 28.949 1.00 95.00 91 PHE A O 1
ATOM 757 N N . ASP A 1 92 ? 0.147 1.200 27.820 1.00 93.44 92 ASP A N 1
ATOM 758 C CA . ASP A 1 92 ? 1.335 0.494 27.313 1.00 93.44 92 ASP A CA 1
ATOM 759 C C . ASP A 1 92 ? 2.458 0.468 28.363 1.00 93.44 92 ASP A C 1
ATOM 761 O O . ASP A 1 92 ? 3.282 -0.448 28.383 1.00 93.44 92 ASP A O 1
ATOM 765 N N . TYR A 1 93 ? 2.440 1.435 29.282 1.00 89.19 93 TYR A N 1
ATOM 766 C CA . TYR A 1 93 ? 3.357 1.540 30.408 1.00 89.19 93 TYR A CA 1
ATOM 767 C C . TYR A 1 93 ? 2.725 2.393 31.523 1.00 89.19 93 TYR A C 1
ATOM 769 O O . TYR A 1 93 ? 1.837 3.204 31.266 1.00 89.19 93 TYR A O 1
ATOM 777 N N . GLY A 1 94 ? 3.170 2.234 32.774 1.00 80.88 94 GLY A N 1
ATOM 778 C CA . GLY A 1 94 ? 2.657 3.009 33.912 1.00 80.88 94 GLY A CA 1
ATOM 779 C C . GLY A 1 94 ? 3.765 3.556 34.803 1.00 80.88 94 GLY A C 1
ATOM 780 O O . GLY A 1 94 ? 4.452 2.801 35.494 1.00 80.88 94 GLY A O 1
ATOM 781 N N . PHE A 1 95 ? 3.932 4.881 34.790 1.00 78.38 95 PHE A N 1
ATOM 782 C CA . PHE A 1 95 ? 4.870 5.606 35.660 1.00 78.38 95 PHE A CA 1
ATOM 783 C C . PHE A 1 95 ? 4.276 6.861 36.319 1.00 78.38 95 PHE A C 1
ATOM 785 O O . PHE A 1 95 ? 4.981 7.506 37.094 1.00 78.38 95 PHE A O 1
ATOM 792 N N . THR A 1 96 ? 3.017 7.225 36.035 1.00 83.00 96 THR A N 1
ATOM 793 C CA . THR A 1 96 ? 2.483 8.554 36.393 1.00 83.00 96 THR A CA 1
ATOM 794 C C . THR A 1 96 ? 1.374 8.488 37.437 1.00 83.00 96 THR A C 1
ATOM 796 O O . THR A 1 96 ? 1.461 9.181 38.452 1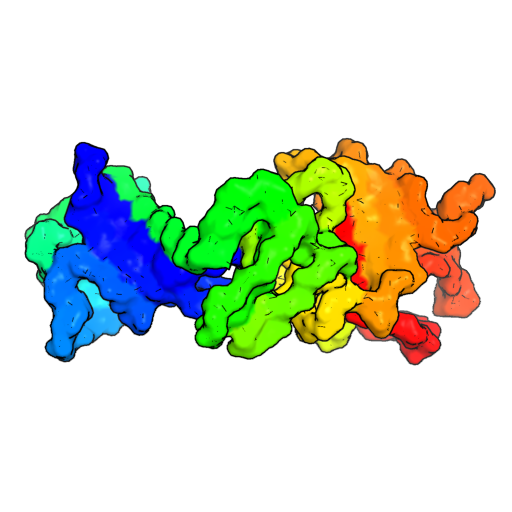.00 83.00 96 THR A O 1
ATOM 799 N N . CYS A 1 97 ? 0.332 7.676 37.227 1.00 89.00 97 CYS A N 1
ATOM 800 C CA . CYS A 1 97 ? -0.858 7.690 38.075 1.00 89.00 97 CYS A CA 1
ATOM 801 C C . CYS A 1 97 ? -1.019 6.406 38.894 1.00 89.00 97 CYS A C 1
ATOM 803 O O . CYS A 1 97 ? -0.703 5.301 38.469 1.00 89.00 97 CYS A O 1
ATOM 805 N N . SER A 1 98 ? -1.600 6.531 40.090 1.00 89.69 98 SER A N 1
ATOM 806 C CA . SER A 1 98 ? -1.777 5.401 41.020 1.00 89.69 98 SER A CA 1
ATOM 807 C C . SER A 1 98 ? -2.596 4.231 40.441 1.00 89.69 98 SER A C 1
ATOM 809 O O . SER A 1 98 ? -2.514 3.097 40.925 1.00 89.69 98 SER A O 1
ATOM 811 N N . TYR A 1 99 ? -3.422 4.520 39.433 1.00 89.94 99 TYR A N 1
ATOM 812 C CA . TYR A 1 99 ? -4.270 3.565 38.735 1.00 89.94 99 TYR A CA 1
ATOM 813 C C . TYR A 1 99 ? -3.601 2.918 37.518 1.00 89.94 99 TYR A C 1
ATOM 815 O O . TYR A 1 99 ? -4.106 1.898 37.058 1.00 89.94 99 TYR A O 1
ATOM 823 N N . ASP A 1 100 ? -2.501 3.483 37.009 1.00 89.38 100 ASP A N 1
ATOM 824 C CA . ASP A 1 100 ? -1.744 2.909 35.893 1.00 89.38 100 ASP A CA 1
ATOM 825 C C . ASP A 1 100 ? -0.456 2.208 36.334 1.00 89.38 100 ASP A C 1
ATOM 827 O O . ASP A 1 100 ? 0.053 1.403 35.572 1.00 89.38 100 ASP A O 1
ATOM 831 N N . ILE A 1 101 ? 0.023 2.410 37.567 1.00 89.50 101 ILE A N 1
ATOM 832 C CA . ILE A 1 101 ? 1.231 1.760 38.099 1.00 89.50 101 ILE A CA 1
ATOM 833 C C . ILE A 1 101 ? 0.975 0.305 38.531 1.00 89.50 101 ILE A C 1
ATOM 835 O O . ILE A 1 101 ? 0.030 0.000 39.261 1.00 89.50 101 ILE A O 1
ATOM 839 N N . GLY A 1 102 ? 1.910 -0.584 38.178 1.00 88.12 102 GLY A N 1
ATOM 840 C CA . GLY A 1 102 ? 1.963 -1.969 38.664 1.00 88.12 102 GLY A CA 1
ATOM 841 C C . GLY A 1 102 ? 1.042 -2.938 37.923 1.00 88.12 102 GLY A C 1
ATOM 842 O O . GLY A 1 102 ? 0.809 -4.046 38.407 1.00 88.12 102 GLY A O 1
ATOM 843 N N . LEU A 1 103 ? 0.515 -2.530 36.767 1.00 91.81 103 LEU A N 1
ATOM 844 C CA . LEU A 1 103 ? -0.284 -3.390 35.901 1.00 91.81 103 LEU A CA 1
ATOM 845 C C . LEU A 1 103 ? 0.611 -4.302 35.048 1.00 91.81 103 LEU A C 1
ATOM 847 O O . LEU A 1 103 ? 1.810 -4.071 34.892 1.00 91.81 103 LEU A O 1
ATOM 851 N N . GLN A 1 104 ? 0.012 -5.343 34.471 1.00 94.00 104 GLN A N 1
ATOM 852 C CA . GLN A 1 104 ? 0.645 -6.120 33.411 1.00 94.00 104 GLN A CA 1
ATOM 853 C C . GLN A 1 104 ? 0.360 -5.438 32.071 1.00 94.00 104 GLN A C 1
ATOM 855 O O . GLN A 1 104 ? -0.783 -5.439 31.620 1.00 94.00 104 GLN A O 1
ATOM 860 N N . TYR A 1 105 ? 1.389 -4.856 31.455 1.00 94.38 105 TYR A N 1
ATOM 861 C CA . TYR A 1 105 ? 1.240 -4.099 30.212 1.00 94.38 105 TYR A CA 1
ATOM 862 C C . TYR A 1 105 ? 1.417 -4.974 28.947 1.00 94.38 105 TYR A C 1
ATOM 864 O O . TYR A 1 105 ? 2.180 -5.946 28.992 1.00 94.38 105 TYR A O 1
ATOM 872 N N . PRO A 1 106 ? 0.762 -4.631 27.817 1.00 95.50 106 PRO A N 1
ATOM 873 C CA . PRO A 1 106 ? -0.272 -3.600 27.715 1.00 95.50 106 PRO A CA 1
ATOM 874 C C . PRO A 1 106 ? -1.531 -3.999 28.503 1.00 95.50 106 PRO A C 1
ATOM 876 O O . PRO A 1 106 ? -1.964 -5.149 28.450 1.00 95.50 106 PRO A O 1
ATOM 879 N N . ALA A 1 107 ? -2.108 -3.052 29.247 1.00 96.69 107 ALA A N 1
ATOM 880 C CA . ALA A 1 107 ? -3.278 -3.282 30.094 1.00 96.69 107 ALA A CA 1
ATOM 881 C C . ALA A 1 107 ? -4.524 -2.626 29.482 1.00 96.69 107 ALA A C 1
ATOM 883 O O . ALA A 1 107 ? -4.547 -1.417 29.251 1.00 96.69 107 ALA A O 1
ATOM 884 N N . PHE A 1 108 ? -5.575 -3.412 29.239 1.00 97.62 108 PHE A N 1
ATOM 885 C CA . PHE A 1 108 ? -6.808 -2.955 28.587 1.00 97.62 108 PHE A CA 1
ATOM 886 C C . PHE A 1 108 ? -7.865 -2.560 29.625 1.00 97.62 108 PHE A C 1
ATOM 888 O O . PHE A 1 108 ? -8.597 -3.412 30.127 1.00 97.62 108 PHE A O 1
ATOM 895 N N . ALA A 1 109 ? -7.944 -1.278 29.972 1.00 96.81 109 ALA A N 1
ATOM 896 C CA . ALA A 1 109 ? -8.848 -0.778 30.999 1.00 96.81 109 ALA A CA 1
ATOM 897 C C . ALA A 1 109 ? -10.174 -0.263 30.417 1.00 96.81 109 ALA A C 1
ATOM 899 O O . ALA A 1 109 ? -10.192 0.500 29.448 1.00 96.81 109 ALA A O 1
ATOM 900 N N . TYR A 1 110 ? -11.287 -0.639 31.052 1.00 97.25 110 TYR A N 1
ATOM 901 C CA . TYR A 1 110 ? -12.635 -0.199 30.680 1.00 97.25 110 TYR A CA 1
ATOM 902 C C . TYR A 1 110 ? -13.498 0.097 31.911 1.00 97.25 110 TYR A C 1
ATOM 904 O O . TYR A 1 110 ? -13.429 -0.612 32.919 1.00 97.25 110 TYR A O 1
ATOM 912 N N . MET A 1 111 ? -14.339 1.131 31.836 1.00 96.88 111 MET A N 1
ATOM 913 C CA . MET A 1 111 ? -15.305 1.437 32.898 1.00 96.88 111 MET A CA 1
ATOM 914 C C . MET A 1 111 ? -16.444 0.416 32.925 1.00 96.88 111 MET A C 1
ATOM 916 O O . MET A 1 111 ? -16.998 0.073 31.881 1.00 96.88 111 MET A O 1
ATOM 920 N N . THR A 1 112 ? -16.815 -0.045 34.122 1.00 94.06 112 THR A N 1
ATOM 921 C CA . THR A 1 112 ? -17.774 -1.154 34.306 1.00 94.06 112 THR A CA 1
ATOM 922 C C . THR A 1 112 ? -19.240 -0.726 34.389 1.00 94.06 112 THR A C 1
ATOM 924 O O . THR A 1 112 ? -20.130 -1.536 34.146 1.00 94.06 112 THR A O 1
ATOM 927 N N . ASN A 1 113 ? -19.519 0.545 34.690 1.00 89.38 113 ASN A N 1
ATOM 928 C CA . ASN A 1 113 ? -20.881 1.033 34.946 1.00 89.38 113 ASN A CA 1
ATOM 929 C C . ASN A 1 113 ? -21.625 1.506 33.685 1.00 89.38 113 ASN A C 1
ATOM 931 O O . ASN A 1 113 ? -22.649 2.177 33.800 1.00 89.38 113 ASN A O 1
ATOM 935 N N . ASN A 1 114 ? -21.113 1.201 32.488 1.00 90.62 114 ASN A N 1
ATOM 936 C CA . ASN A 1 114 ? -21.634 1.695 31.203 1.00 90.62 114 ASN A CA 1
ATOM 937 C C . ASN A 1 114 ? -21.760 3.229 31.114 1.00 90.62 114 ASN A C 1
ATOM 939 O O . ASN A 1 114 ? -22.474 3.747 30.258 1.00 90.62 114 ASN A O 1
ATOM 943 N N . ILE A 1 115 ? -21.014 3.953 31.944 1.00 94.75 115 ILE A N 1
ATOM 944 C CA . ILE A 1 115 ? -20.839 5.404 31.896 1.00 94.75 115 ILE A CA 1
ATOM 945 C C . ILE A 1 115 ? -19.374 5.745 32.171 1.00 94.75 115 ILE A C 1
ATOM 947 O O . ILE A 1 115 ? -18.608 4.887 32.625 1.00 94.75 115 ILE A O 1
ATOM 951 N N . MET A 1 116 ? -18.997 6.995 31.925 1.00 93.69 116 MET A N 1
ATOM 952 C CA . MET A 1 116 ? -17.708 7.541 32.314 1.00 93.69 116 MET A CA 1
ATOM 953 C C . MET A 1 116 ? -17.454 7.365 33.813 1.00 93.69 116 MET A C 1
ATOM 955 O O . MET A 1 116 ? -18.344 7.559 34.642 1.00 93.69 116 MET A O 1
ATOM 959 N N . GLY A 1 117 ? -16.208 7.058 34.166 1.00 94.06 117 GLY A N 1
ATOM 960 C CA . GLY A 1 117 ? -15.754 6.994 35.549 1.00 94.06 117 GLY A CA 1
ATOM 961 C C . GLY A 1 117 ? -14.472 7.784 35.767 1.00 94.06 117 GLY A C 1
ATOM 962 O O . GLY A 1 117 ? -13.765 8.139 34.825 1.00 94.06 117 GLY A O 1
ATOM 963 N N . GLN A 1 118 ? -14.170 8.045 37.034 1.00 93.69 118 GLN A N 1
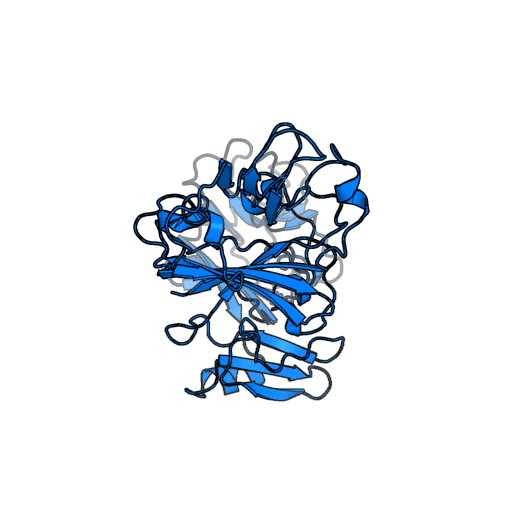ATOM 964 C CA . GLN A 1 118 ? -12.898 8.616 37.463 1.00 93.69 118 GLN A CA 1
ATOM 965 C C . GLN A 1 118 ? -11.882 7.488 37.659 1.00 93.69 118 GLN A C 1
ATOM 967 O O . GLN A 1 118 ? -12.142 6.536 38.401 1.00 93.69 118 GLN A O 1
ATOM 972 N N . TRP A 1 119 ? -10.727 7.589 37.003 1.00 92.38 119 TRP A N 1
ATOM 973 C CA . TRP A 1 119 ? -9.728 6.515 36.977 1.00 92.38 119 TRP A CA 1
ATOM 974 C C . TRP A 1 119 ? -9.153 6.206 38.365 1.00 92.38 119 TRP A C 1
ATOM 976 O O . TRP A 1 119 ? -9.013 5.039 38.732 1.00 92.38 119 TRP A O 1
ATOM 986 N N . ASP A 1 120 ? -8.906 7.237 39.177 1.00 91.56 120 ASP A N 1
ATOM 987 C CA . ASP A 1 120 ? -8.327 7.097 40.523 1.00 91.56 120 ASP A CA 1
ATOM 988 C C . ASP A 1 120 ? -9.282 6.442 41.537 1.00 91.56 120 ASP A C 1
ATOM 990 O O . ASP A 1 120 ? -8.834 5.822 42.499 1.00 91.56 120 ASP A O 1
ATOM 994 N N . LEU A 1 121 ? -10.598 6.464 41.275 1.00 90.31 121 LEU A N 1
ATOM 995 C CA . LEU A 1 121 ? -11.578 5.695 42.056 1.00 90.31 121 LEU A CA 1
ATOM 996 C C . LEU A 1 121 ? -11.556 4.194 41.730 1.00 90.31 121 LEU A C 1
ATOM 998 O O . LEU A 1 121 ? -12.273 3.424 42.367 1.00 90.31 121 LEU A O 1
ATOM 1002 N N . LYS A 1 122 ? -10.757 3.771 40.738 1.00 83.12 122 LYS A N 1
ATOM 1003 C CA . LYS A 1 122 ? -10.584 2.372 40.319 1.00 83.12 122 LYS A CA 1
ATOM 1004 C C . LYS A 1 122 ? -11.911 1.665 40.015 1.00 83.12 122 LYS A C 1
ATOM 1006 O O . LYS A 1 122 ? -12.069 0.477 40.270 1.00 83.12 122 LYS A O 1
ATOM 1011 N N . ALA A 1 123 ? -12.858 2.399 39.424 1.00 87.75 123 ALA A N 1
ATOM 1012 C CA . ALA A 1 123 ? -14.148 1.873 38.958 1.00 87.75 123 ALA A CA 1
ATOM 1013 C C . ALA A 1 123 ? -14.053 1.099 37.620 1.00 87.75 123 ALA A C 1
ATOM 1015 O O . ALA A 1 123 ? -15.067 0.657 37.066 1.00 87.75 123 ALA A O 1
ATOM 1016 N N . PHE A 1 124 ? -12.840 0.938 37.089 1.00 94.25 124 PHE A N 1
ATOM 1017 C CA . PHE A 1 124 ? -12.556 0.182 35.876 1.00 94.25 124 PHE A CA 1
ATOM 1018 C C . PHE A 1 124 ? -12.174 -1.266 36.198 1.00 94.25 124 PHE A C 1
ATOM 1020 O O . PHE A 1 124 ? -11.802 -1.606 37.321 1.00 94.25 124 PHE A O 1
ATOM 1027 N N . GLN A 1 125 ? -12.223 -2.118 35.182 1.00 96.44 125 GLN A N 1
ATOM 1028 C CA . GLN A 1 125 ? -11.604 -3.441 35.204 1.00 96.44 125 GLN A CA 1
ATOM 1029 C C . GLN A 1 125 ? -10.628 -3.592 34.038 1.00 96.44 125 GLN A C 1
ATOM 1031 O O . GLN A 1 125 ? -10.644 -2.801 33.094 1.00 96.44 125 GLN A O 1
ATOM 1036 N N . LEU A 1 126 ? -9.779 -4.619 34.118 1.00 97.56 126 LEU A N 1
ATOM 1037 C CA . LEU A 1 126 ? -8.847 -4.988 33.057 1.00 97.56 126 LEU A CA 1
ATOM 1038 C C . LEU A 1 126 ? -9.398 -6.155 32.247 1.00 97.56 126 LEU A C 1
ATOM 1040 O O . LEU A 1 126 ? -9.596 -7.243 32.793 1.00 97.56 126 LEU A O 1
ATOM 1044 N N . ALA A 1 127 ? -9.621 -5.921 30.960 1.00 98.06 127 ALA A N 1
ATOM 1045 C CA . ALA A 1 127 ? -9.958 -6.949 29.991 1.00 98.06 127 ALA A CA 1
ATOM 1046 C C . ALA A 1 127 ? -8.736 -7.815 29.643 1.00 98.06 127 ALA A C 1
ATOM 1048 O O . ALA A 1 127 ? -7.594 -7.369 29.727 1.00 98.06 127 ALA A O 1
ATOM 1049 N N . ASP A 1 128 ? -8.993 -9.051 29.222 1.00 98.00 128 ASP A N 1
ATOM 1050 C CA . ASP A 1 128 ? -7.971 -10.014 28.802 1.00 98.00 128 ASP A CA 1
ATOM 1051 C C . ASP A 1 128 ? -7.583 -9.824 27.327 1.00 98.00 128 ASP A C 1
ATOM 1053 O O . ASP A 1 128 ? -6.488 -10.197 26.915 1.00 98.00 128 ASP A O 1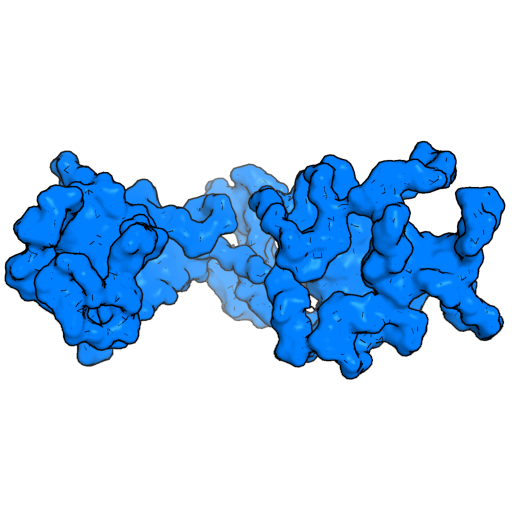
ATOM 1057 N N . ALA A 1 129 ? -8.478 -9.242 26.519 1.00 97.06 129 ALA A N 1
ATOM 1058 C CA . ALA A 1 129 ? -8.220 -8.948 25.114 1.00 97.06 129 ALA A CA 1
ATOM 1059 C C . ALA A 1 129 ? -8.963 -7.697 24.634 1.00 97.06 129 ALA A C 1
ATOM 1061 O O . ALA A 1 129 ? -10.134 -7.494 24.963 1.00 97.06 129 ALA A O 1
ATOM 1062 N N . LEU A 1 130 ? -8.301 -6.922 23.775 1.00 97.44 130 LEU A N 1
ATOM 1063 C CA . LEU A 1 130 ? -8.912 -5.940 22.883 1.00 97.44 130 LEU A CA 1
ATOM 1064 C C . LEU A 1 130 ? -8.965 -6.540 21.476 1.00 97.44 130 LEU A C 1
ATOM 1066 O O . LEU A 1 130 ? -7.956 -7.008 20.953 1.00 97.44 130 LEU A O 1
ATOM 1070 N N . ALA A 1 131 ? -10.139 -6.520 20.854 1.00 96.50 131 ALA A N 1
ATOM 1071 C CA . ALA A 1 131 ? -10.341 -7.009 19.499 1.00 96.50 131 ALA A CA 1
ATOM 1072 C C . ALA A 1 131 ? -10.980 -5.935 18.619 1.00 96.50 131 ALA A C 1
ATOM 1074 O O . ALA A 1 131 ? -11.906 -5.230 19.028 1.00 96.50 131 ALA A O 1
ATOM 1075 N N . ILE A 1 132 ? -10.507 -5.865 17.377 1.00 92.88 132 ILE A N 1
ATOM 1076 C CA . ILE A 1 132 ? -11.038 -4.986 16.340 1.00 92.88 132 ILE A CA 1
ATOM 1077 C C . ILE A 1 132 ? -11.674 -5.871 15.271 1.00 92.88 132 ILE A C 1
ATOM 1079 O O . ILE A 1 132 ? -11.017 -6.723 14.675 1.00 92.88 132 ILE A O 1
ATOM 1083 N N . TYR A 1 133 ? -12.967 -5.675 15.040 1.00 88.81 133 TYR A N 1
ATOM 1084 C CA . TYR A 1 133 ? -13.729 -6.354 14.000 1.00 88.81 133 TYR A CA 1
ATOM 1085 C C . TYR A 1 133 ? -14.058 -5.376 12.893 1.00 88.81 133 TYR A C 1
ATOM 1087 O O . TYR A 1 133 ? -14.369 -4.215 13.136 1.00 88.81 133 TYR A O 1
ATOM 1095 N N . ILE A 1 134 ? -14.078 -5.884 11.675 1.00 81.12 134 ILE A N 1
ATOM 1096 C CA . ILE A 1 134 ? -14.399 -5.109 10.490 1.00 81.12 134 ILE A CA 1
ATOM 1097 C C . ILE A 1 134 ? -15.683 -5.692 9.902 1.00 81.12 134 ILE A C 1
ATOM 1099 O O . ILE A 1 134 ? -15.755 -6.888 9.619 1.00 81.12 134 ILE A O 1
ATOM 1103 N N . GLN A 1 135 ? -16.706 -4.857 9.719 1.00 74.06 135 GLN A N 1
ATOM 1104 C CA . GLN A 1 135 ? -17.911 -5.229 8.987 1.00 74.06 135 GLN A CA 1
ATOM 1105 C C . GLN A 1 135 ? -17.777 -4.786 7.527 1.00 74.06 135 GLN A C 1
ATOM 1107 O O . GLN A 1 135 ? -18.052 -3.640 7.169 1.00 74.06 135 GLN A O 1
ATOM 1112 N N . ASN A 1 136 ? -17.394 -5.740 6.682 1.00 65.00 136 ASN A N 1
ATOM 1113 C CA . ASN A 1 136 ? -17.308 -5.586 5.233 1.00 65.00 136 ASN A CA 1
ATOM 1114 C C . ASN A 1 136 ? -18.564 -6.160 4.580 1.00 65.00 136 ASN A C 1
ATOM 1116 O O . ASN A 1 136 ? -18.529 -7.295 4.124 1.00 65.00 136 ASN A O 1
ATOM 1120 N N . THR A 1 137 ? -19.692 -5.452 4.547 1.00 60.25 137 THR A N 1
ATOM 1121 C CA . THR A 1 137 ? -20.822 -5.942 3.728 1.00 60.25 137 THR A CA 1
ATOM 1122 C C . THR A 1 137 ? -21.614 -4.809 3.106 1.00 60.25 137 THR A C 1
ATOM 1124 O O . THR A 1 137 ? -22.749 -4.507 3.458 1.00 60.25 137 THR A O 1
ATOM 1127 N N . ASN A 1 138 ? -21.016 -4.223 2.079 1.00 69.38 138 ASN A N 1
ATOM 1128 C CA . ASN A 1 138 ? -21.816 -3.843 0.932 1.00 69.38 138 ASN A CA 1
ATOM 1129 C C . ASN A 1 138 ? -22.393 -5.135 0.315 1.00 69.38 138 ASN A C 1
ATOM 1131 O O . ASN A 1 138 ? -21.639 -6.086 0.096 1.00 69.38 138 ASN A O 1
ATOM 1135 N N . LYS A 1 139 ? -23.705 -5.184 0.029 1.00 76.75 139 LYS A N 1
ATOM 1136 C CA . LYS A 1 139 ? -24.367 -6.348 -0.598 1.00 76.75 139 LYS A CA 1
ATOM 1137 C C . LYS A 1 139 ? -23.634 -6.832 -1.858 1.00 76.75 139 LYS A C 1
ATOM 1139 O O . LYS A 1 139 ? -23.576 -8.033 -2.094 1.00 76.75 139 LYS A O 1
ATOM 1144 N N . CYS A 1 140 ? -23.024 -5.921 -2.617 1.00 84.12 140 CYS A N 1
ATOM 1145 C CA . CYS A 1 140 ? -22.208 -6.239 -3.787 1.00 84.12 140 CYS A CA 1
ATOM 1146 C C . CYS A 1 140 ? -20.984 -7.104 -3.445 1.00 84.12 140 CYS A C 1
ATOM 1148 O O . CYS A 1 140 ? -20.752 -8.130 -4.083 1.00 84.12 140 CYS A O 1
ATOM 1150 N N . ALA A 1 141 ? -20.253 -6.753 -2.381 1.00 79.25 141 ALA A N 1
ATOM 1151 C CA . ALA A 1 141 ? -19.129 -7.554 -1.903 1.00 79.25 141 ALA A CA 1
ATOM 1152 C C . ALA A 1 141 ? -19.592 -8.943 -1.440 1.00 79.25 141 ALA A C 1
ATOM 1154 O O . ALA A 1 141 ? -18.938 -9.937 -1.739 1.00 79.25 141 ALA A O 1
ATOM 1155 N N . SER A 1 142 ? -20.746 -9.030 -0.768 1.00 78.62 142 SER A N 1
ATOM 1156 C CA . SER A 1 142 ? -21.329 -10.316 -0.368 1.00 78.62 142 SER A CA 1
ATOM 1157 C C . SER A 1 142 ? -21.694 -11.190 -1.569 1.00 78.62 142 SER A C 1
ATOM 1159 O O . SER A 1 142 ? -21.416 -12.386 -1.539 1.00 78.62 142 SER A O 1
ATOM 1161 N N . TYR A 1 143 ? -22.265 -10.613 -2.633 1.00 86.75 143 TYR A N 1
ATOM 1162 C CA . TYR A 1 143 ? -22.538 -11.351 -3.869 1.00 86.75 143 TYR A CA 1
ATOM 1163 C C . TYR A 1 143 ? -21.255 -11.851 -4.533 1.00 86.75 143 TYR A C 1
ATOM 1165 O O . TYR A 1 143 ? -21.195 -13.017 -4.910 1.00 86.75 143 TYR A O 1
ATOM 1173 N N . CYS A 1 144 ? -20.212 -11.021 -4.608 1.00 86.88 144 CYS A N 1
ATOM 1174 C CA . CYS A 1 144 ? -18.935 -11.453 -5.174 1.00 86.88 144 CYS A CA 1
ATOM 1175 C C . CYS A 1 144 ? -18.260 -12.550 -4.338 1.00 86.88 144 CYS A C 1
ATOM 1177 O O . CYS A 1 144 ? -17.751 -13.519 -4.885 1.00 86.88 144 CYS A O 1
ATOM 1179 N N . LEU A 1 145 ? -18.278 -12.440 -3.007 1.00 82.06 145 LEU A N 1
ATOM 1180 C CA . LEU A 1 145 ? -17.710 -13.460 -2.119 1.00 82.06 145 LEU A CA 1
ATOM 1181 C C . LEU A 1 145 ? -18.451 -14.803 -2.208 1.00 82.06 145 LEU A C 1
ATOM 1183 O O . LEU A 1 145 ? -17.830 -15.848 -2.030 1.00 82.06 145 LEU A O 1
ATOM 1187 N N . ALA A 1 146 ? -19.759 -14.778 -2.478 1.00 83.94 146 ALA A N 1
ATOM 1188 C CA . ALA A 1 146 ? -20.570 -15.978 -2.672 1.00 83.94 146 ALA A CA 1
ATOM 1189 C C . ALA A 1 146 ? -20.374 -16.626 -4.056 1.00 83.94 146 ALA A C 1
ATOM 1191 O O . ALA A 1 146 ? -20.629 -17.820 -4.211 1.00 83.94 146 ALA A O 1
ATOM 1192 N N . ASP A 1 147 ? -19.919 -15.864 -5.053 1.00 88.69 147 ASP A N 1
ATOM 1193 C CA . ASP A 1 147 ? -19.614 -16.364 -6.391 1.00 88.69 147 ASP A CA 1
ATOM 1194 C C . ASP A 1 147 ? -18.156 -16.853 -6.473 1.00 88.69 147 ASP A C 1
ATOM 1196 O O . ASP A 1 147 ? -17.183 -16.107 -6.315 1.00 88.69 147 ASP A O 1
ATOM 1200 N N . ILE A 1 148 ? -17.974 -18.144 -6.757 1.00 85.56 148 ILE A N 1
ATOM 1201 C CA . ILE A 1 148 ? -16.645 -18.753 -6.859 1.00 85.56 148 ILE A CA 1
ATOM 1202 C C . ILE A 1 148 ? -15.801 -18.158 -7.995 1.00 85.56 148 ILE A C 1
ATOM 1204 O O . ILE A 1 148 ? -14.579 -18.091 -7.855 1.00 85.56 148 ILE A O 1
ATOM 1208 N N . ALA A 1 149 ? -16.426 -17.666 -9.067 1.00 87.75 149 ALA A N 1
ATOM 1209 C CA . ALA A 1 149 ? -15.733 -17.065 -10.200 1.00 87.75 149 ALA A CA 1
ATOM 1210 C C . ALA A 1 149 ? -15.397 -15.584 -9.974 1.00 87.75 149 ALA A C 1
ATOM 1212 O O . ALA A 1 149 ? -14.469 -15.071 -10.595 1.00 87.75 149 ALA A O 1
ATOM 1213 N N . CYS A 1 150 ? -16.116 -14.893 -9.088 1.00 88.12 150 CYS A N 1
ATOM 1214 C CA . CYS A 1 150 ? -15.920 -13.464 -8.866 1.00 88.12 150 CYS A CA 1
ATOM 1215 C C . CYS A 1 150 ? -14.650 -13.178 -8.051 1.00 88.12 150 CYS A C 1
ATOM 1217 O O . CYS A 1 150 ? -14.420 -13.788 -7.015 1.00 88.12 150 CYS A O 1
ATOM 1219 N N . VAL A 1 151 ? -13.821 -12.241 -8.496 1.00 86.50 151 VAL A N 1
ATOM 1220 C CA . VAL A 1 151 ? -12.591 -11.788 -7.822 1.00 86.50 151 VAL A CA 1
ATOM 1221 C C . VAL A 1 151 ? -12.753 -10.355 -7.308 1.00 86.50 151 VAL A C 1
ATOM 1223 O O . VAL A 1 151 ? -12.256 -10.021 -6.229 1.00 86.50 151 VAL A O 1
ATOM 1226 N N . SER A 1 152 ? -13.486 -9.515 -8.039 1.00 88.19 152 SER A N 1
ATOM 1227 C CA . SER A 1 152 ? -13.728 -8.111 -7.699 1.00 88.19 152 SER A CA 1
ATOM 1228 C C . SER A 1 152 ? -15.083 -7.629 -8.205 1.00 88.19 152 SER A C 1
ATOM 1230 O O . SER A 1 152 ? -15.778 -8.358 -8.910 1.00 88.19 152 SER A O 1
ATOM 1232 N N . ALA A 1 153 ? -15.477 -6.407 -7.855 1.00 91.00 153 ALA A N 1
ATOM 1233 C CA . ALA A 1 153 ? -16.694 -5.806 -8.390 1.00 91.00 153 ALA A CA 1
ATOM 1234 C C . ALA A 1 153 ? -16.588 -4.283 -8.516 1.00 91.00 153 ALA A C 1
ATOM 1236 O O . ALA A 1 153 ? -15.960 -3.653 -7.673 1.00 91.00 153 ALA A O 1
ATOM 1237 N N . ASN A 1 154 ? -17.259 -3.680 -9.500 1.00 91.00 154 ASN A N 1
ATOM 1238 C CA . ASN A 1 154 ? -17.545 -2.242 -9.484 1.00 91.00 154 ASN A CA 1
ATOM 1239 C C . ASN A 1 154 ? -18.900 -2.020 -8.808 1.00 91.00 154 ASN A C 1
ATOM 1241 O O . ASN A 1 154 ? -19.896 -2.662 -9.157 1.00 91.00 154 ASN A O 1
ATOM 1245 N N . TYR A 1 155 ? -18.947 -1.115 -7.840 1.00 89.19 155 TYR A N 1
ATOM 1246 C CA . TYR A 1 155 ? -20.144 -0.803 -7.078 1.00 89.19 155 TYR A CA 1
ATOM 1247 C C . TYR A 1 155 ? -20.523 0.661 -7.218 1.00 89.19 155 TYR A C 1
ATOM 1249 O O . TYR A 1 155 ? -19.735 1.535 -6.865 1.00 89.19 155 TYR A O 1
ATOM 1257 N N . ASN A 1 156 ? -21.753 0.919 -7.650 1.00 87.94 156 ASN A N 1
ATOM 1258 C CA . ASN A 1 156 ? -22.315 2.258 -7.626 1.00 87.94 156 ASN A CA 1
ATOM 1259 C C . ASN A 1 156 ? -23.057 2.481 -6.304 1.00 87.94 156 ASN A C 1
ATOM 1261 O O . ASN A 1 156 ? -24.082 1.845 -6.048 1.00 87.94 156 ASN A O 1
ATOM 1265 N N . PHE A 1 157 ? -22.567 3.390 -5.463 1.00 79.56 157 PHE A N 1
ATOM 1266 C CA . PHE A 1 157 ? -23.137 3.612 -4.130 1.00 79.56 157 PHE A CA 1
ATOM 1267 C C . PHE A 1 157 ? -24.356 4.540 -4.115 1.00 79.56 157 PHE A C 1
ATOM 1269 O O . PHE A 1 157 ? -25.039 4.624 -3.096 1.00 79.56 157 PHE A O 1
ATOM 1276 N N . VAL A 1 158 ? -24.660 5.194 -5.239 1.00 79.50 158 VAL A N 1
ATOM 1277 C CA . VAL A 1 158 ? -25.860 6.025 -5.410 1.00 79.50 158 VAL A CA 1
ATOM 1278 C C . VAL A 1 158 ? -27.063 5.156 -5.788 1.00 79.50 158 VAL A C 1
ATOM 1280 O O . VAL A 1 158 ? -28.138 5.258 -5.203 1.00 79.50 158 VAL A O 1
ATOM 1283 N N . THR A 1 159 ? -26.875 4.255 -6.750 1.00 86.56 159 THR A N 1
ATOM 1284 C CA . THR A 1 159 ? -27.924 3.393 -7.319 1.00 86.56 159 THR A CA 1
ATOM 1285 C C . THR A 1 159 ? -27.962 1.994 -6.702 1.00 86.56 159 THR A C 1
ATOM 1287 O O . THR A 1 159 ? -28.908 1.246 -6.944 1.00 86.56 159 THR A O 1
ATOM 1290 N N . ASN A 1 160 ? -26.959 1.631 -5.895 1.00 82.81 160 ASN A N 1
ATOM 1291 C CA . ASN A 1 160 ? -26.722 0.279 -5.379 1.00 82.81 160 ASN A CA 1
ATOM 1292 C C . ASN A 1 160 ? -26.517 -0.780 -6.483 1.00 82.81 160 ASN A C 1
ATOM 1294 O O . ASN A 1 160 ? -26.771 -1.967 -6.259 1.00 82.81 160 ASN A O 1
ATOM 1298 N N . GLN A 1 161 ? -26.072 -0.376 -7.680 1.00 90.50 161 GLN A N 1
ATOM 1299 C CA . GLN A 1 161 ? -25.721 -1.311 -8.751 1.00 90.50 161 GLN A CA 1
ATOM 1300 C C . GLN A 1 161 ? -24.396 -2.021 -8.458 1.00 90.50 161 GLN A C 1
ATOM 1302 O O . GLN A 1 161 ? -23.459 -1.431 -7.923 1.00 90.50 161 GLN A O 1
ATOM 1307 N N . CYS A 1 162 ? -24.316 -3.294 -8.842 1.00 90.38 162 CYS A N 1
ATOM 1308 C CA . CYS A 1 162 ? -23.148 -4.144 -8.642 1.00 90.38 162 CYS A CA 1
ATOM 1309 C C . CYS A 1 162 ? -22.759 -4.821 -9.956 1.00 90.38 162 CYS A C 1
ATOM 1311 O O . CYS A 1 162 ? -23.584 -5.494 -10.575 1.00 90.38 162 CYS A O 1
ATOM 1313 N N . GLN A 1 163 ? -21.503 -4.661 -10.361 1.00 93.88 163 GLN A N 1
ATOM 1314 C CA . GLN A 1 163 ? -20.924 -5.298 -11.539 1.00 93.88 163 GLN A CA 1
ATOM 1315 C C . GLN A 1 163 ? -19.816 -6.247 -11.088 1.00 93.88 163 GLN A C 1
ATOM 1317 O O . GLN A 1 163 ? -18.718 -5.805 -10.762 1.00 93.88 163 GLN A O 1
ATOM 1322 N N . LEU A 1 164 ? -20.116 -7.544 -11.038 1.00 92.56 164 LEU A N 1
ATOM 1323 C CA . LEU A 1 164 ? -19.157 -8.580 -10.652 1.00 92.56 164 LEU A CA 1
ATOM 1324 C C . LEU A 1 164 ? -18.110 -8.796 -11.753 1.00 92.56 164 LEU A C 1
ATOM 1326 O O . LEU A 1 164 ? -18.420 -8.715 -12.941 1.00 92.56 164 LEU A O 1
ATOM 1330 N N . SER A 1 165 ? -16.882 -9.110 -11.356 1.00 90.75 165 SER A N 1
ATOM 1331 C CA . SER A 1 165 ? -15.749 -9.333 -12.250 1.00 90.75 165 SER A CA 1
ATOM 1332 C C . SER A 1 165 ? -14.978 -10.573 -11.827 1.00 90.75 165 SER A C 1
ATOM 1334 O O . SER A 1 165 ? -14.707 -10.780 -10.647 1.00 90.75 165 SER A O 1
ATOM 1336 N N . THR A 1 166 ? -14.559 -11.381 -12.799 1.00 88.81 166 THR A N 1
ATOM 1337 C CA . THR A 1 166 ? -13.690 -12.547 -12.573 1.00 88.81 166 THR A CA 1
ATOM 1338 C C . THR A 1 166 ? -12.207 -12.184 -12.526 1.00 88.81 166 THR A C 1
ATOM 1340 O O . THR A 1 166 ? -11.362 -13.058 -12.351 1.00 88.81 166 THR A O 1
ATOM 1343 N N . LYS A 1 167 ? -11.870 -10.907 -12.731 1.00 86.00 167 LYS A N 1
ATOM 1344 C CA . LYS A 1 167 ? -10.496 -10.405 -12.736 1.00 86.00 167 LYS A CA 1
ATOM 1345 C C . LYS A 1 167 ? -10.239 -9.562 -11.503 1.00 86.00 167 LYS A C 1
ATOM 1347 O O . LYS A 1 167 ? -11.147 -8.931 -10.964 1.00 86.00 167 LYS A O 1
ATOM 1352 N N . SER A 1 168 ? -8.989 -9.531 -11.074 1.00 84.94 168 SER A N 1
ATOM 1353 C CA . SER A 1 168 ? -8.550 -8.576 -10.064 1.00 84.94 168 SER A CA 1
ATOM 1354 C C . SER A 1 168 ? -8.485 -7.169 -10.645 1.00 84.94 168 SER A C 1
ATOM 1356 O O . SER A 1 168 ? -8.096 -7.041 -11.801 1.00 84.94 168 SER A O 1
ATOM 1358 N N . PRO A 1 169 ? -8.754 -6.107 -9.871 1.00 84.75 169 PRO A N 1
ATOM 1359 C CA . PRO A 1 169 ? -8.501 -4.741 -10.318 1.00 84.75 169 PRO A CA 1
ATOM 1360 C C . PRO A 1 169 ? -7.016 -4.489 -10.621 1.00 84.75 169 PRO A C 1
ATOM 1362 O O . PRO A 1 169 ? -6.694 -3.561 -11.353 1.00 84.75 169 PRO A O 1
ATOM 1365 N N . LEU A 1 170 ? -6.117 -5.330 -10.087 1.00 81.94 170 LEU A N 1
ATOM 1366 C CA . LEU A 1 170 ? -4.672 -5.287 -10.352 1.00 81.94 170 LEU A CA 1
ATOM 1367 C C . LEU A 1 170 ? -4.283 -5.938 -11.688 1.00 81.94 170 LEU A C 1
ATOM 1369 O O . LEU A 1 170 ? -3.134 -5.824 -12.107 1.00 81.94 170 LEU A O 1
ATOM 1373 N N . ASP A 1 171 ? -5.229 -6.591 -12.367 1.00 78.44 171 ASP A N 1
ATOM 1374 C CA . ASP A 1 171 ? -5.056 -7.092 -13.727 1.00 78.44 171 ASP A CA 1
ATOM 1375 C C . ASP A 1 171 ? -5.202 -5.932 -14.728 1.00 78.44 171 ASP A C 1
ATOM 1377 O O . ASP A 1 171 ? -6.178 -5.177 -14.704 1.00 78.44 171 ASP A O 1
ATOM 1381 N N . GLU A 1 172 ? -4.237 -5.804 -15.638 1.00 76.31 172 GLU A N 1
ATOM 1382 C CA . GLU A 1 172 ? -4.203 -4.782 -16.698 1.00 76.31 172 GLU A CA 1
ATOM 1383 C C . GLU A 1 172 ? -5.424 -4.830 -17.630 1.00 76.31 172 GLU A C 1
ATOM 1385 O O . GLU A 1 172 ? -5.744 -3.840 -18.285 1.00 76.31 172 GLU A O 1
ATOM 1390 N N . THR A 1 173 ? -6.104 -5.977 -17.689 1.00 78.88 173 THR A N 1
ATOM 1391 C CA . THR A 1 173 ? -7.254 -6.258 -18.555 1.00 78.88 173 THR A CA 1
ATOM 1392 C C . THR A 1 173 ? -8.593 -6.279 -17.809 1.00 78.88 173 THR A C 1
ATOM 1394 O O . THR A 1 173 ? -9.603 -6.732 -18.366 1.00 78.88 173 THR A O 1
ATOM 1397 N N . ALA A 1 174 ? -8.612 -5.871 -16.539 1.00 84.00 174 ALA A N 1
ATOM 1398 C CA . ALA A 1 174 ? -9.844 -5.713 -15.777 1.00 84.00 174 ALA A CA 1
ATOM 1399 C C . ALA A 1 174 ? -10.663 -4.513 -16.269 1.00 84.00 174 ALA A C 1
ATOM 1401 O O . ALA A 1 174 ? -10.131 -3.555 -16.817 1.00 84.00 174 ALA A O 1
ATOM 1402 N N . SER A 1 175 ? -11.976 -4.552 -16.064 1.00 86.94 175 SER A N 1
ATOM 1403 C CA . SER A 1 175 ? -12.821 -3.370 -16.233 1.00 86.94 175 SER A CA 1
ATOM 1404 C C . SER A 1 175 ? -12.983 -2.710 -14.873 1.00 86.94 175 SER A C 1
ATOM 1406 O O . SER A 1 175 ? -13.715 -3.226 -14.027 1.00 86.94 175 SER A O 1
ATOM 1408 N N . VAL A 1 176 ? -12.282 -1.600 -14.659 1.00 87.19 176 VAL A N 1
ATOM 1409 C CA . VAL A 1 176 ? -12.321 -0.841 -13.407 1.00 87.19 176 VAL A CA 1
ATOM 1410 C C . VAL A 1 176 ? -13.021 0.490 -13.648 1.00 87.19 176 VAL A C 1
ATOM 1412 O O . VAL A 1 176 ? -12.698 1.198 -14.599 1.00 87.19 176 VAL A O 1
ATOM 1415 N N . VAL A 1 177 ? -13.991 0.814 -12.792 1.00 87.38 177 VAL A N 1
ATOM 1416 C CA . VAL A 1 177 ? -14.688 2.105 -12.800 1.00 87.38 177 VAL A CA 1
ATOM 1417 C C . VAL A 1 177 ? -14.550 2.721 -11.415 1.00 87.38 177 VAL A C 1
ATOM 1419 O O . VAL A 1 177 ? -15.026 2.154 -10.432 1.00 87.38 177 VAL A O 1
ATOM 1422 N N . GLU A 1 178 ? -13.883 3.869 -11.347 1.00 84.81 178 GLU A N 1
ATOM 1423 C CA . GLU A 1 178 ? -13.602 4.584 -10.105 1.00 84.81 178 GLU A CA 1
ATOM 1424 C C . GLU A 1 178 ? -13.871 6.075 -10.324 1.00 84.81 178 GLU A C 1
ATOM 1426 O O . GLU A 1 178 ? -13.150 6.746 -11.062 1.00 84.81 178 GLU A O 1
ATOM 1431 N N . ASP A 1 179 ? -14.926 6.585 -9.695 1.00 84.12 179 ASP A N 1
ATOM 1432 C CA . ASP A 1 179 ? -15.306 7.995 -9.751 1.00 84.12 179 ASP A CA 1
ATOM 1433 C C . ASP A 1 179 ? -16.057 8.415 -8.467 1.00 84.12 179 ASP A C 1
ATOM 1435 O O . ASP A 1 179 ? -15.868 7.837 -7.387 1.00 84.12 179 ASP A O 1
ATOM 1439 N N . ASN A 1 180 ? -16.865 9.472 -8.562 1.00 80.19 180 ASN A N 1
ATOM 1440 C CA . ASN A 1 180 ? -17.654 10.002 -7.453 1.00 80.19 180 ASN A CA 1
ATOM 1441 C C . ASN A 1 180 ? -18.906 9.178 -7.131 1.00 80.19 180 ASN A C 1
ATOM 1443 O O . ASN A 1 180 ? -19.556 9.488 -6.147 1.00 80.19 180 ASN A O 1
ATOM 1447 N N . GLU A 1 181 ? -19.271 8.176 -7.924 1.00 85.12 181 GLU A N 1
ATOM 1448 C CA . GLU A 1 181 ? -20.430 7.302 -7.710 1.00 85.12 181 GLU A CA 1
ATOM 1449 C C . GLU A 1 181 ? -20.050 5.820 -7.713 1.00 85.12 181 GLU A C 1
ATOM 1451 O O . GLU A 1 181 ? -20.702 5.009 -7.051 1.00 85.12 181 GLU A O 1
ATOM 1456 N N . TRP A 1 182 ? -19.008 5.463 -8.460 1.00 87.56 182 TRP A N 1
ATOM 1457 C CA . TRP A 1 182 ? -18.500 4.113 -8.628 1.00 87.56 182 TRP A CA 1
ATOM 1458 C C . TRP A 1 182 ? -17.229 3.894 -7.820 1.00 87.56 182 TRP A C 1
ATOM 1460 O O . TRP A 1 182 ? -16.312 4.717 -7.821 1.00 87.56 182 TRP A O 1
ATOM 1470 N N . LYS A 1 183 ? -17.186 2.747 -7.141 1.00 84.81 183 LYS A N 1
ATOM 1471 C CA . LYS A 1 183 ? -16.031 2.257 -6.395 1.00 84.81 183 LYS A CA 1
ATOM 1472 C C . LYS A 1 183 ? -15.679 0.846 -6.812 1.00 84.81 183 LYS A C 1
ATOM 1474 O O . LYS A 1 183 ? -16.560 -0.017 -6.868 1.00 84.81 183 LYS A O 1
ATOM 1479 N N . VAL A 1 184 ? -14.396 0.591 -7.035 1.00 86.56 184 VAL A N 1
ATOM 1480 C CA . VAL A 1 184 ? -13.900 -0.770 -7.231 1.00 86.56 184 VAL A CA 1
ATOM 1481 C C . VAL A 1 184 ? -13.709 -1.477 -5.888 1.00 86.56 184 VAL A C 1
ATOM 1483 O O . VAL A 1 184 ? -13.139 -0.943 -4.939 1.00 86.56 184 VAL A O 1
ATOM 1486 N N . LEU A 1 185 ? -14.210 -2.705 -5.792 1.00 82.44 185 LEU A N 1
ATOM 1487 C CA . LEU A 1 185 ? -14.170 -3.544 -4.602 1.00 82.44 185 LEU A CA 1
ATOM 1488 C C . LEU A 1 185 ? -13.232 -4.727 -4.830 1.00 82.44 185 LEU A C 1
ATOM 1490 O O . LEU A 1 185 ? -13.461 -5.558 -5.711 1.00 82.44 185 LEU A O 1
ATOM 1494 N N . PHE A 1 186 ? -12.220 -4.852 -3.975 1.00 79.12 186 PHE A N 1
ATOM 1495 C CA . PHE A 1 186 ? -11.381 -6.044 -3.889 1.00 79.12 186 PHE A CA 1
ATOM 1496 C C . PHE A 1 186 ? -12.092 -7.073 -3.015 1.00 79.12 186 PHE A C 1
ATOM 1498 O O . PHE A 1 186 ? -12.114 -6.959 -1.789 1.00 79.12 186 PHE A O 1
ATOM 1505 N N . CYS A 1 187 ? -12.742 -8.050 -3.642 1.00 75.38 187 CYS A N 1
ATOM 1506 C CA . CYS A 1 187 ? -13.555 -9.013 -2.906 1.00 75.38 187 CYS A CA 1
ATOM 1507 C C . CYS A 1 187 ? -12.726 -10.208 -2.439 1.00 75.38 187 CYS A C 1
ATOM 1509 O O . CYS A 1 187 ? -12.855 -10.618 -1.288 1.00 75.38 187 CYS A O 1
ATOM 1511 N N . LYS A 1 188 ? -11.848 -10.744 -3.294 1.00 73.19 188 LYS A N 1
ATOM 1512 C CA . LYS A 1 188 ? -10.925 -11.825 -2.928 1.00 73.19 188 LYS A CA 1
ATOM 1513 C C . LYS A 1 188 ? -9.516 -11.278 -2.725 1.00 73.19 188 LYS A C 1
ATOM 1515 O O . LYS A 1 188 ? -9.038 -10.470 -3.514 1.00 73.19 188 LYS A O 1
ATOM 1520 N N . LYS A 1 189 ? -8.878 -11.726 -1.639 1.00 64.94 189 LYS A N 1
ATOM 1521 C CA . LYS A 1 189 ? -7.494 -11.376 -1.292 1.00 64.94 189 LYS A CA 1
ATOM 1522 C C . LYS A 1 189 ? -6.495 -12.077 -2.211 1.00 64.94 189 LYS A C 1
ATOM 1524 O O . LYS A 1 189 ? -5.507 -11.474 -2.599 1.00 64.94 189 LYS A O 1
ATOM 1529 N N . ASP A 1 190 ? -6.765 -13.334 -2.547 1.00 67.56 190 ASP A N 1
ATOM 1530 C CA . ASP A 1 190 ? -5.858 -14.143 -3.351 1.00 67.56 190 ASP A CA 1
ATOM 1531 C C . ASP A 1 190 ? -6.221 -14.026 -4.830 1.00 67.56 190 ASP A C 1
ATOM 1533 O O . ASP A 1 190 ? -7.376 -14.209 -5.232 1.00 67.56 190 ASP A O 1
ATOM 1537 N N . LEU A 1 191 ? -5.217 -13.705 -5.641 1.00 71.00 191 LEU A N 1
ATOM 1538 C CA . LEU A 1 191 ? -5.342 -13.698 -7.089 1.00 71.00 191 LEU A CA 1
ATOM 1539 C C . LEU A 1 191 ? -5.333 -15.134 -7.625 1.00 71.00 191 LEU A C 1
ATOM 1541 O O . LEU A 1 191 ? -4.722 -16.015 -7.013 1.00 71.00 191 LEU A O 1
ATOM 1545 N N . PRO A 1 192 ? -5.952 -15.389 -8.792 1.00 71.56 192 PRO A N 1
ATOM 1546 C CA . PRO A 1 192 ? -5.753 -16.649 -9.493 1.00 71.56 192 PRO A CA 1
ATOM 1547 C C . PRO A 1 192 ? -4.250 -16.941 -9.679 1.00 71.56 192 PRO A C 1
ATOM 1549 O O . PRO A 1 192 ? -3.487 -15.999 -9.929 1.00 71.56 192 PRO A O 1
ATOM 1552 N N . PRO A 1 193 ? -3.812 -18.213 -9.610 1.00 74.56 193 PRO A N 1
ATOM 1553 C CA . PRO A 1 193 ? -2.412 -18.574 -9.822 1.00 74.56 193 PRO A CA 1
ATOM 1554 C C . PRO A 1 193 ? -1.864 -17.985 -11.123 1.00 74.56 193 PRO A C 1
ATOM 1556 O O . PRO A 1 193 ? -2.556 -17.993 -12.143 1.00 74.56 193 PRO A O 1
ATOM 1559 N N . ASN A 1 194 ? -0.616 -17.515 -11.106 1.00 77.06 194 ASN A N 1
ATOM 1560 C CA . ASN A 1 194 ? 0.034 -16.849 -12.240 1.00 77.06 194 ASN A CA 1
ATOM 1561 C C . ASN A 1 194 ? -0.568 -15.486 -12.653 1.00 77.06 194 ASN A C 1
ATOM 1563 O O . ASN A 1 194 ? -0.266 -14.993 -13.742 1.00 77.06 194 ASN A O 1
ATOM 1567 N N . SER A 1 195 ? -1.383 -14.837 -11.822 1.00 81.62 195 SER A N 1
ATOM 1568 C CA . SER A 1 195 ? -1.816 -13.457 -12.094 1.00 81.62 195 SER A CA 1
ATOM 1569 C C . SER A 1 195 ? -0.702 -12.451 -11.796 1.00 81.62 195 SER A C 1
ATOM 1571 O O . SER A 1 195 ? 0.115 -12.671 -10.903 1.00 81.62 195 SER A O 1
ATOM 1573 N N . TRP A 1 196 ? -0.688 -11.335 -12.528 1.00 87.19 196 TRP A N 1
ATOM 1574 C CA . TRP A 1 196 ? 0.188 -10.202 -12.230 1.00 87.19 196 TRP A CA 1
ATOM 1575 C C . TRP A 1 196 ? -0.468 -9.267 -11.214 1.00 87.19 196 TRP A C 1
ATOM 1577 O O . TRP A 1 196 ? -1.633 -8.904 -11.356 1.00 87.19 196 TRP A O 1
ATOM 1587 N N . GLU A 1 197 ? 0.305 -8.851 -10.220 1.00 87.00 197 GLU A N 1
ATOM 1588 C CA . GLU A 1 197 ? -0.099 -7.925 -9.168 1.00 87.00 197 GLU A CA 1
ATOM 1589 C C . GLU A 1 197 ? 0.783 -6.680 -9.205 1.00 87.00 197 GLU A C 1
ATOM 1591 O O . GLU A 1 197 ? 1.997 -6.807 -9.069 1.00 87.00 197 GLU A O 1
ATOM 1596 N N . LEU A 1 198 ? 0.201 -5.489 -9.372 1.00 91.06 198 LEU A N 1
ATOM 1597 C CA . LEU A 1 198 ? 0.941 -4.230 -9.260 1.00 91.06 198 LEU A CA 1
ATOM 1598 C C . LEU A 1 198 ? 1.379 -4.016 -7.807 1.00 91.06 198 LEU A C 1
ATOM 1600 O O . LEU A 1 198 ? 0.540 -4.004 -6.912 1.00 91.06 198 LEU A O 1
ATOM 1604 N N . ILE A 1 199 ? 2.672 -3.783 -7.583 1.00 91.88 199 ILE A N 1
ATOM 1605 C CA . ILE A 1 199 ? 3.228 -3.542 -6.238 1.00 91.88 199 ILE A CA 1
ATOM 1606 C C . ILE A 1 199 ? 3.984 -2.223 -6.117 1.00 91.88 199 ILE A C 1
ATOM 1608 O O . ILE A 1 199 ? 4.298 -1.778 -5.015 1.00 91.88 199 ILE A O 1
ATOM 1612 N N . PHE A 1 200 ? 4.311 -1.598 -7.244 1.00 95.25 200 PHE A N 1
ATOM 1613 C CA . PHE A 1 200 ? 4.960 -0.301 -7.258 1.00 95.25 200 PHE A CA 1
ATOM 1614 C C . PHE A 1 200 ? 4.608 0.444 -8.538 1.00 95.25 200 PHE A C 1
ATOM 1616 O O . PHE A 1 200 ? 4.661 -0.133 -9.626 1.00 95.25 200 PHE A O 1
ATOM 1623 N N . ARG A 1 201 ? 4.293 1.732 -8.409 1.00 95.12 201 ARG A N 1
ATOM 1624 C CA . ARG A 1 201 ? 4.092 2.649 -9.531 1.00 95.12 201 ARG A CA 1
ATOM 1625 C C . ARG A 1 201 ? 4.902 3.917 -9.295 1.00 95.12 201 ARG A C 1
ATOM 1627 O O . ARG A 1 201 ? 4.609 4.709 -8.403 1.00 95.12 201 ARG A O 1
ATOM 1634 N N . GLY A 1 202 ? 5.913 4.104 -10.128 1.00 95.44 202 GLY A N 1
ATOM 1635 C CA . GLY A 1 202 ? 6.634 5.349 -10.304 1.00 95.44 202 GLY A CA 1
ATOM 1636 C C . GLY A 1 202 ? 5.850 6.311 -11.190 1.00 95.44 202 GLY A C 1
ATOM 1637 O O . GLY A 1 202 ? 5.464 5.936 -12.294 1.00 95.44 202 GLY A O 1
ATOM 1638 N N . THR A 1 203 ? 5.669 7.545 -10.729 1.00 94.19 203 THR A N 1
ATOM 1639 C CA . THR A 1 203 ? 4.937 8.613 -11.415 1.00 94.19 203 THR A CA 1
ATOM 1640 C C . THR A 1 2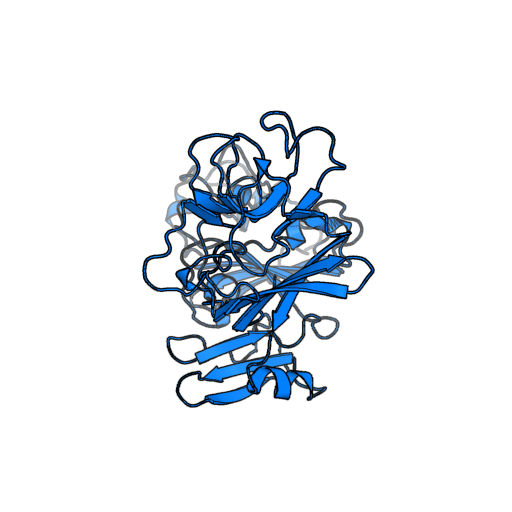03 ? 5.921 9.766 -11.621 1.00 94.19 203 THR A C 1
ATOM 1642 O O . THR A 1 203 ? 6.581 10.157 -10.660 1.00 94.19 203 THR A O 1
ATOM 1645 N N . PRO A 1 204 ? 6.105 10.291 -12.838 1.00 90.88 204 PRO A N 1
ATOM 1646 C CA . PRO A 1 204 ? 6.997 11.420 -13.076 1.00 90.88 204 PRO A CA 1
ATOM 1647 C C . PRO A 1 204 ? 6.505 12.707 -12.405 1.00 90.88 204 PRO A C 1
ATOM 1649 O O . PRO A 1 204 ? 5.307 12.913 -12.233 1.00 90.88 204 PRO A O 1
ATOM 1652 N N . GLY A 1 205 ? 7.431 13.614 -12.081 1.00 89.00 205 GLY A N 1
ATOM 1653 C CA . GLY A 1 205 ? 7.089 14.978 -11.656 1.00 89.00 205 GLY A CA 1
ATOM 1654 C C . GLY A 1 205 ? 6.505 15.112 -10.245 1.00 89.00 205 GLY A C 1
ATOM 1655 O O . GLY A 1 205 ? 6.053 16.194 -9.887 1.00 89.00 205 GLY A O 1
ATOM 1656 N N . THR A 1 206 ? 6.550 14.057 -9.428 1.00 90.56 206 THR A N 1
ATOM 1657 C CA . THR A 1 206 ? 6.035 14.050 -8.043 1.00 90.56 206 THR A CA 1
ATOM 1658 C C . THR A 1 206 ? 6.871 14.901 -7.083 1.00 90.56 206 THR A C 1
ATOM 1660 O O . THR A 1 206 ? 6.422 15.222 -5.987 1.00 90.56 206 THR A O 1
ATOM 1663 N N . GLY A 1 207 ? 8.112 15.230 -7.459 1.00 89.94 207 GLY A N 1
ATOM 1664 C CA . GLY A 1 207 ? 9.091 15.872 -6.577 1.00 89.94 207 GLY A CA 1
ATOM 1665 C C . GLY A 1 207 ? 9.701 14.932 -5.528 1.00 89.94 207 GLY A C 1
ATOM 1666 O O . GLY A 1 207 ? 10.552 15.365 -4.754 1.00 89.94 207 GLY A O 1
ATOM 1667 N N . VAL A 1 208 ? 9.307 13.655 -5.515 1.00 91.94 208 VAL A N 1
ATOM 1668 C CA . VAL A 1 208 ? 9.854 12.613 -4.639 1.00 91.94 208 VAL A CA 1
ATOM 1669 C C . VAL A 1 208 ? 10.749 11.695 -5.469 1.00 91.94 208 VAL A C 1
ATOM 1671 O O . VAL A 1 208 ? 10.431 11.371 -6.610 1.00 91.94 208 VAL A O 1
ATOM 1674 N N . LYS A 1 209 ? 11.888 11.280 -4.908 1.00 93.38 209 LYS A N 1
ATOM 1675 C CA . LYS A 1 209 ? 12.799 10.345 -5.577 1.00 93.38 209 LYS A CA 1
ATOM 1676 C C . LYS A 1 209 ? 12.167 8.959 -5.667 1.00 93.38 209 LYS A C 1
ATOM 1678 O O . LYS A 1 209 ? 11.703 8.408 -4.662 1.00 93.38 209 LYS A O 1
ATOM 1683 N N . LEU A 1 210 ? 12.190 8.374 -6.858 1.00 94.94 210 LEU A N 1
ATOM 1684 C CA . LEU A 1 210 ? 11.585 7.079 -7.129 1.00 94.94 210 LEU A CA 1
ATOM 1685 C C . LEU A 1 210 ? 12.344 5.959 -6.414 1.00 94.94 210 LEU A C 1
ATOM 1687 O O . LEU A 1 210 ? 11.708 5.058 -5.869 1.00 94.94 210 LEU A O 1
ATOM 1691 N N . TYR A 1 211 ? 13.680 6.016 -6.369 1.00 95.75 211 TYR A N 1
ATOM 1692 C CA . TYR A 1 211 ? 14.476 5.003 -5.672 1.00 95.75 211 TYR A CA 1
ATOM 1693 C C . TYR A 1 211 ? 14.179 4.978 -4.174 1.00 95.75 211 TYR A C 1
ATOM 1695 O O . TYR A 1 211 ? 13.876 3.912 -3.646 1.00 95.75 211 TYR A O 1
ATOM 1703 N N . ASP A 1 212 ? 14.200 6.139 -3.514 1.00 95.56 212 ASP A N 1
ATOM 1704 C CA . ASP A 1 212 ? 13.926 6.255 -2.073 1.00 95.56 212 ASP A CA 1
ATOM 1705 C C . ASP A 1 212 ? 12.517 5.749 -1.739 1.00 95.56 212 ASP A C 1
ATOM 1707 O O . ASP A 1 212 ? 12.300 5.052 -0.746 1.00 95.56 212 ASP A O 1
ATOM 1711 N N . SER A 1 213 ? 11.565 6.028 -2.634 1.00 95.56 213 SER A N 1
ATOM 1712 C CA . SER A 1 213 ? 10.208 5.493 -2.557 1.00 95.56 213 SER A CA 1
ATOM 1713 C C . SER A 1 213 ? 10.202 3.972 -2.682 1.00 95.56 213 SER A C 1
ATOM 1715 O O . SER A 1 213 ? 9.559 3.302 -1.891 1.00 95.56 213 SER A O 1
ATOM 1717 N N . TYR A 1 214 ? 10.932 3.389 -3.633 1.00 96.50 214 TYR A N 1
ATOM 1718 C CA . TYR A 1 214 ? 10.993 1.937 -3.810 1.00 96.50 214 TYR A CA 1
ATOM 1719 C C . TYR A 1 214 ? 11.588 1.226 -2.586 1.00 96.50 214 TYR A C 1
ATOM 1721 O O . TYR A 1 214 ? 10.976 0.304 -2.037 1.00 96.50 214 TYR A O 1
ATOM 1729 N N . VAL A 1 215 ? 12.742 1.694 -2.100 1.00 94.56 215 VAL A N 1
ATOM 1730 C CA . VAL A 1 215 ? 13.434 1.079 -0.955 1.00 94.56 215 VAL A CA 1
ATOM 1731 C C . VAL A 1 215 ? 12.808 1.422 0.401 1.00 94.56 215 VAL A C 1
ATOM 1733 O O . VAL A 1 215 ? 13.191 0.831 1.403 1.00 94.56 215 VAL A O 1
ATOM 1736 N N . GLY A 1 216 ? 11.822 2.324 0.443 1.00 93.06 216 GLY A N 1
ATOM 1737 C CA . GLY A 1 216 ? 11.074 2.650 1.659 1.00 93.06 216 GLY A CA 1
ATOM 1738 C C . GLY A 1 216 ? 11.809 3.595 2.613 1.00 93.06 216 GLY A C 1
ATOM 1739 O O . GLY A 1 216 ? 11.566 3.559 3.814 1.00 93.06 216 GLY A O 1
ATOM 1740 N N . THR A 1 217 ? 12.712 4.437 2.103 1.00 93.25 217 THR A N 1
ATOM 1741 C CA . THR A 1 217 ? 13.470 5.415 2.909 1.00 93.25 217 THR A CA 1
ATOM 1742 C C . THR A 1 217 ? 12.796 6.785 2.990 1.00 93.25 217 THR A C 1
ATOM 1744 O O . THR A 1 217 ? 13.290 7.671 3.688 1.00 93.25 217 THR A O 1
ATOM 1747 N N . VAL A 1 218 ? 11.665 6.969 2.305 1.00 91.88 218 VAL A N 1
ATOM 1748 C CA . VAL A 1 218 ? 10.868 8.198 2.323 1.00 91.88 218 VAL A CA 1
ATOM 1749 C C . VAL A 1 218 ? 9.397 7.885 2.577 1.00 91.88 218 VAL A C 1
ATOM 1751 O O . VAL A 1 218 ? 8.855 6.905 2.064 1.00 91.88 218 VAL A O 1
ATOM 1754 N N . SER A 1 219 ? 8.737 8.746 3.349 1.00 87.81 219 SER A N 1
ATOM 1755 C CA . SER A 1 219 ? 7.284 8.712 3.498 1.00 87.81 219 SER A CA 1
ATOM 1756 C C . SER A 1 219 ? 6.623 9.289 2.252 1.00 87.81 219 SER A C 1
ATOM 1758 O O . SER A 1 219 ? 6.908 10.419 1.853 1.00 87.81 219 SER A O 1
ATOM 1760 N N . LEU A 1 220 ? 5.723 8.519 1.650 1.00 87.00 220 LEU A N 1
ATOM 1761 C CA . LEU A 1 220 ? 4.950 8.966 0.499 1.00 87.00 220 LEU A CA 1
ATOM 1762 C C . LEU A 1 220 ? 3.730 9.786 0.942 1.00 87.00 220 LEU A C 1
ATOM 1764 O O . LEU A 1 220 ? 3.117 9.458 1.961 1.00 87.00 220 LEU A O 1
ATOM 1768 N N . PRO A 1 221 ? 3.342 10.821 0.174 1.00 84.50 221 PRO A N 1
ATOM 1769 C CA . PRO A 1 221 ? 2.023 11.426 0.299 1.00 84.50 221 PRO A CA 1
ATOM 1770 C C . PRO A 1 221 ? 0.917 10.377 0.162 1.00 84.50 221 PRO A C 1
ATOM 1772 O O . PRO A 1 221 ? 1.097 9.371 -0.529 1.00 84.50 221 PRO A O 1
ATOM 1775 N N . THR A 1 222 ? -0.247 10.649 0.752 1.00 79.81 222 THR A N 1
ATOM 1776 C CA . THR A 1 222 ? -1.451 9.846 0.519 1.00 79.81 222 THR A CA 1
ATOM 1777 C C . THR A 1 222 ? -1.734 9.772 -0.978 1.00 79.81 222 THR A C 1
ATOM 1779 O O . THR A 1 222 ? -1.896 10.797 -1.637 1.00 79.81 222 THR A O 1
ATOM 1782 N N . HIS A 1 223 ? -1.775 8.556 -1.515 1.00 78.88 223 HIS A N 1
ATOM 1783 C CA . HIS A 1 223 ? -1.978 8.312 -2.938 1.00 78.88 223 HIS A CA 1
ATOM 1784 C C . HIS A 1 223 ? -3.455 8.190 -3.306 1.00 78.88 223 HIS A C 1
ATOM 1786 O O . HIS A 1 223 ? -4.280 7.714 -2.522 1.00 78.88 223 HIS A O 1
ATOM 1792 N N . GLU A 1 224 ? -3.790 8.569 -4.539 1.00 85.44 224 GLU A N 1
ATOM 1793 C CA . GLU A 1 224 ? -5.102 8.296 -5.114 1.00 85.44 224 GLU A CA 1
ATOM 1794 C C . GLU A 1 224 ? -5.272 6.800 -5.405 1.00 85.44 224 GLU A C 1
ATOM 1796 O O . GLU A 1 224 ? -4.304 6.077 -5.656 1.00 85.44 224 GLU A O 1
ATOM 1801 N N . VAL A 1 225 ? -6.521 6.329 -5.459 1.00 80.88 225 VAL A N 1
ATOM 1802 C CA . VAL A 1 225 ? -6.841 4.935 -5.826 1.00 80.88 225 VAL A CA 1
ATOM 1803 C C . VAL A 1 225 ? -6.220 4.557 -7.175 1.00 80.88 225 VAL A C 1
ATOM 1805 O O . VAL A 1 225 ? -5.696 3.456 -7.329 1.00 80.88 225 VAL A O 1
ATOM 1808 N N . GLY A 1 226 ? -6.188 5.500 -8.123 1.00 86.56 226 GLY A N 1
ATOM 1809 C CA . GLY A 1 226 ? -5.567 5.311 -9.432 1.00 86.56 226 GLY A CA 1
ATOM 1810 C C . GLY A 1 226 ? -4.089 4.918 -9.373 1.00 86.56 226 GLY A C 1
ATOM 1811 O O . GLY A 1 226 ? -3.628 4.182 -10.241 1.00 86.56 226 GLY A O 1
ATOM 1812 N N . CYS A 1 227 ? -3.346 5.323 -8.337 1.00 89.88 227 CYS A N 1
ATOM 1813 C CA . CYS A 1 227 ? -1.948 4.925 -8.170 1.00 89.88 227 CYS A CA 1
ATOM 1814 C C . CYS A 1 227 ? -1.772 3.436 -7.847 1.00 89.88 227 CYS A C 1
ATOM 1816 O O . CYS A 1 227 ? -0.747 2.857 -8.202 1.00 89.88 227 CYS A O 1
ATOM 1818 N N . GLN A 1 228 ? -2.763 2.820 -7.195 1.00 87.88 228 GLN A N 1
ATOM 1819 C CA . GLN A 1 228 ? -2.743 1.406 -6.800 1.00 87.88 228 GLN A CA 1
ATOM 1820 C C . GLN A 1 228 ? -3.228 0.468 -7.909 1.00 87.88 228 GLN A C 1
ATOM 1822 O O . GLN A 1 228 ? -3.188 -0.751 -7.755 1.00 87.88 228 GLN A O 1
ATOM 1827 N N . LEU A 1 229 ? -3.723 1.029 -9.009 1.00 87.81 229 LEU A N 1
ATOM 1828 C CA . LEU A 1 229 ? -4.287 0.291 -10.125 1.00 87.81 229 LEU A CA 1
ATOM 1829 C C . LEU A 1 229 ? -3.338 0.333 -11.333 1.00 87.81 229 LEU A C 1
ATOM 1831 O O . LEU A 1 229 ? -2.556 1.280 -11.478 1.00 87.81 229 LEU A O 1
ATOM 1835 N N . PRO A 1 230 ? -3.396 -0.680 -12.218 1.00 84.81 230 PRO A N 1
ATOM 1836 C CA . PRO A 1 230 ? -2.662 -0.683 -13.473 1.00 84.81 230 PRO A CA 1
ATOM 1837 C C . PRO A 1 230 ? -2.837 0.620 -14.252 1.00 84.81 230 PRO A C 1
ATOM 1839 O O . PRO A 1 230 ? -3.928 1.185 -14.327 1.00 84.81 230 PRO A O 1
ATOM 1842 N N . VAL A 1 231 ? -1.749 1.075 -14.875 1.00 85.75 231 VAL A N 1
ATOM 1843 C CA . VAL A 1 231 ? -1.700 2.354 -15.602 1.00 85.75 231 VAL A CA 1
ATOM 1844 C C . VAL A 1 231 ? -2.717 2.401 -16.756 1.00 85.75 231 VAL A C 1
ATOM 1846 O O . VAL A 1 231 ? -3.181 3.472 -17.130 1.00 85.75 231 VAL A O 1
ATOM 1849 N N . THR A 1 232 ? -3.135 1.242 -17.271 1.00 82.31 232 THR A N 1
ATOM 1850 C CA . THR A 1 232 ? -4.115 1.098 -18.358 1.00 82.31 232 THR A CA 1
ATOM 1851 C C . THR A 1 232 ? -5.518 1.616 -18.026 1.00 82.31 232 THR A C 1
ATOM 1853 O O . THR A 1 232 ? -6.289 1.880 -18.945 1.00 82.31 232 THR A O 1
ATOM 1856 N N . HIS A 1 233 ? -5.862 1.812 -16.747 1.00 79.56 233 HIS A N 1
ATOM 1857 C CA . HIS A 1 233 ? -7.211 2.230 -16.328 1.00 79.56 233 HIS A CA 1
ATOM 1858 C C . HIS A 1 233 ? -7.500 3.732 -16.488 1.00 79.56 233 HIS A C 1
ATOM 1860 O O . HIS A 1 233 ? -8.597 4.171 -16.160 1.00 79.56 233 HIS A O 1
ATOM 1866 N N . ASN A 1 234 ? -6.550 4.529 -16.996 1.00 80.88 234 ASN A N 1
ATOM 1867 C CA . ASN A 1 234 ? -6.702 5.975 -17.224 1.00 80.88 234 ASN A CA 1
ATOM 1868 C C . ASN A 1 234 ? -7.192 6.758 -15.984 1.00 80.88 234 ASN A C 1
ATOM 1870 O O . ASN A 1 234 ? -8.013 7.672 -16.078 1.00 80.88 234 ASN A O 1
ATOM 1874 N N . LEU A 1 235 ? -6.692 6.378 -14.808 1.00 85.56 235 LEU A N 1
ATOM 1875 C CA . LEU A 1 235 ? -6.964 7.056 -13.543 1.00 85.56 235 LEU A CA 1
ATOM 1876 C C . LEU A 1 235 ? -5.785 7.947 -13.154 1.00 85.56 235 LEU A C 1
ATOM 1878 O O . LEU A 1 235 ? -4.618 7.594 -13.362 1.00 85.56 235 LEU A O 1
ATOM 1882 N N . THR A 1 236 ? -6.099 9.093 -12.551 1.00 87.31 236 THR A N 1
ATOM 1883 C CA . THR A 1 236 ? -5.095 10.033 -12.052 1.00 87.31 236 THR A CA 1
ATOM 1884 C C . THR A 1 236 ? -4.246 9.395 -10.961 1.00 87.31 236 THR A C 1
ATOM 1886 O O . THR A 1 236 ? -4.749 8.685 -10.089 1.00 87.31 236 THR A O 1
ATOM 1889 N N . CYS A 1 237 ? -2.954 9.689 -11.002 1.00 91.00 237 CYS A N 1
ATOM 1890 C CA . CYS A 1 237 ? -2.014 9.354 -9.952 1.00 91.00 237 CYS A CA 1
ATOM 1891 C C . CYS A 1 237 ? -0.984 10.477 -9.878 1.00 91.00 237 CYS A C 1
ATOM 1893 O O . CYS A 1 237 ? -0.301 10.722 -10.871 1.00 91.00 237 CYS A O 1
ATOM 1895 N N . THR A 1 238 ? -0.906 11.184 -8.750 1.00 91.50 238 THR A N 1
ATOM 1896 C CA . THR A 1 238 ? -0.019 12.358 -8.598 1.00 91.50 238 THR A CA 1
ATOM 1897 C C . THR A 1 238 ? 1.167 12.108 -7.671 1.00 91.50 238 THR A C 1
ATOM 1899 O O . THR A 1 238 ? 1.996 12.991 -7.463 1.00 91.50 238 THR A O 1
ATOM 1902 N N . THR A 1 239 ? 1.288 10.889 -7.149 1.00 93.56 239 THR A N 1
ATOM 1903 C CA . THR A 1 239 ? 2.387 10.436 -6.287 1.00 93.56 239 THR A CA 1
ATOM 1904 C C . THR A 1 239 ? 2.871 9.048 -6.720 1.00 93.56 239 THR A C 1
ATOM 1906 O O . THR A 1 239 ? 2.408 8.491 -7.715 1.00 93.56 239 THR A O 1
ATOM 1909 N N . HIS A 1 240 ? 3.834 8.476 -6.005 1.00 94.88 240 HIS A N 1
ATOM 1910 C CA . HIS A 1 240 ? 4.211 7.077 -6.165 1.00 94.88 240 HIS A CA 1
ATOM 1911 C C . HIS A 1 240 ? 3.251 6.165 -5.406 1.00 94.88 240 HIS A C 1
ATOM 1913 O O . HIS A 1 240 ? 2.732 6.527 -4.353 1.00 94.88 240 HIS A O 1
ATOM 1919 N N . TYR A 1 241 ? 3.073 4.946 -5.901 1.00 94.69 241 TYR A N 1
ATOM 1920 C CA . TYR A 1 241 ? 2.502 3.859 -5.113 1.00 94.69 241 TYR A CA 1
ATOM 1921 C C . TYR A 1 241 ? 3.588 2.851 -4.770 1.00 94.69 241 TYR A C 1
ATOM 1923 O O . TYR A 1 241 ? 4.393 2.482 -5.626 1.00 94.69 241 TYR A O 1
ATOM 1931 N N . ARG A 1 242 ? 3.577 2.394 -3.519 1.00 92.94 242 ARG A N 1
ATOM 1932 C CA . ARG A 1 242 ? 4.479 1.380 -2.990 1.00 92.94 242 ARG A CA 1
ATOM 1933 C C . ARG A 1 242 ? 3.699 0.439 -2.084 1.00 92.94 242 ARG A C 1
ATOM 1935 O O . ARG A 1 242 ? 3.143 0.870 -1.076 1.00 92.94 242 ARG A O 1
ATOM 1942 N N . ASP A 1 243 ? 3.666 -0.839 -2.431 1.00 90.56 243 ASP A N 1
ATOM 1943 C CA . ASP A 1 243 ? 3.022 -1.845 -1.601 1.00 90.56 243 ASP A CA 1
ATOM 1944 C C . ASP A 1 243 ? 3.960 -2.336 -0.476 1.00 90.56 243 ASP A C 1
ATOM 1946 O O . ASP A 1 243 ? 5.126 -2.637 -0.752 1.00 90.56 243 ASP A O 1
ATOM 1950 N N . PRO A 1 244 ? 3.475 -2.473 0.778 1.00 89.44 244 PRO A N 1
ATOM 1951 C CA . PRO A 1 244 ? 4.261 -3.002 1.900 1.00 89.44 244 PRO A CA 1
ATOM 1952 C C . PRO A 1 244 ? 4.828 -4.409 1.691 1.00 89.44 244 PRO A C 1
ATOM 1954 O O . PRO A 1 244 ? 5.715 -4.830 2.429 1.00 89.44 244 PRO A O 1
AT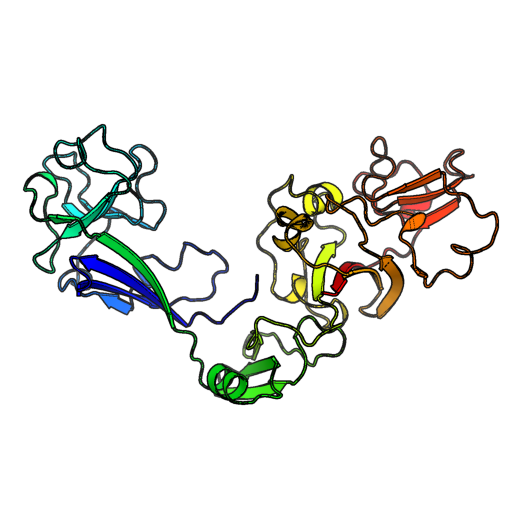OM 1957 N N . ILE A 1 245 ? 4.356 -5.157 0.687 1.00 88.38 245 ILE A N 1
ATOM 1958 C CA . ILE A 1 245 ? 4.969 -6.432 0.308 1.00 88.38 245 ILE A CA 1
ATOM 1959 C C . ILE A 1 245 ? 6.470 -6.306 0.004 1.00 88.38 245 ILE A C 1
ATOM 1961 O O . ILE A 1 245 ? 7.218 -7.259 0.219 1.00 88.38 245 ILE A O 1
ATOM 1965 N N . LEU A 1 246 ? 6.917 -5.125 -0.439 1.00 91.75 246 LEU A N 1
ATOM 1966 C CA . LEU A 1 246 ? 8.326 -4.819 -0.664 1.00 91.75 246 LEU A CA 1
ATOM 1967 C C . LEU A 1 246 ? 9.163 -4.912 0.621 1.00 91.75 246 LEU A C 1
ATOM 1969 O O . LEU A 1 246 ? 10.342 -5.239 0.522 1.00 91.75 246 LEU A O 1
ATOM 1973 N N . ASP A 1 247 ? 8.580 -4.687 1.802 1.00 90.88 247 ASP A N 1
ATOM 1974 C CA . ASP A 1 247 ? 9.291 -4.735 3.093 1.00 90.88 247 ASP A CA 1
ATOM 1975 C C . ASP A 1 247 ? 9.407 -6.150 3.662 1.00 90.88 247 ASP A C 1
ATOM 1977 O O . ASP A 1 247 ? 10.258 -6.430 4.502 1.00 90.88 247 ASP A O 1
ATOM 1981 N N . ILE A 1 248 ? 8.553 -7.057 3.193 1.00 89.38 248 ILE A N 1
ATOM 1982 C CA . ILE A 1 248 ? 8.497 -8.450 3.644 1.00 89.38 248 ILE A CA 1
ATOM 1983 C C . ILE A 1 248 ? 8.869 -9.427 2.525 1.00 89.38 248 ILE A C 1
ATOM 1985 O O . ILE A 1 248 ? 8.512 -10.600 2.604 1.00 89.38 248 ILE A O 1
ATOM 1989 N N . TRP A 1 249 ? 9.581 -8.957 1.496 1.00 90.50 249 TRP A N 1
ATOM 1990 C CA . TRP A 1 249 ? 9.889 -9.678 0.254 1.00 90.50 249 TRP A CA 1
ATOM 1991 C C . TRP A 1 249 ? 10.356 -11.122 0.464 1.00 90.50 249 TRP A C 1
ATOM 1993 O O . TRP A 1 249 ? 9.796 -12.041 -0.127 1.00 90.50 249 TRP A O 1
ATOM 2003 N N . SER A 1 250 ? 11.315 -11.340 1.369 1.00 88.31 250 SER A N 1
ATOM 2004 C CA . SER A 1 250 ? 11.896 -12.659 1.665 1.00 88.31 250 SER A CA 1
ATOM 2005 C C . SER A 1 250 ? 10.906 -13.671 2.255 1.00 88.31 250 SER A C 1
ATOM 2007 O O . SER A 1 250 ? 11.147 -14.874 2.204 1.00 88.31 250 SER A O 1
ATOM 2009 N N . SER A 1 251 ? 9.780 -13.203 2.804 1.00 86.69 251 SER A N 1
ATOM 2010 C CA . SER A 1 251 ? 8.696 -14.052 3.317 1.00 86.69 251 SER A CA 1
ATOM 2011 C C . SER A 1 251 ? 7.644 -14.401 2.260 1.00 86.69 251 SER A C 1
ATOM 2013 O O . SER A 1 251 ? 6.682 -15.109 2.557 1.00 86.69 251 SER A O 1
ATOM 2015 N N . GLN A 1 252 ? 7.777 -13.868 1.044 1.00 86.12 252 GLN A N 1
ATOM 2016 C CA . GLN A 1 252 ? 6.784 -14.006 -0.011 1.00 86.12 252 GLN A CA 1
ATOM 2017 C C . GLN A 1 252 ? 7.239 -15.026 -1.047 1.00 86.12 252 GLN A C 1
ATOM 2019 O O . GLN A 1 252 ? 8.381 -15.022 -1.497 1.00 86.12 252 GLN A O 1
ATOM 2024 N N . SER A 1 253 ? 6.310 -15.862 -1.502 1.00 87.00 253 SER A N 1
ATOM 2025 C CA . SER A 1 253 ? 6.533 -16.783 -2.619 1.00 87.00 253 SER A CA 1
ATOM 2026 C C . SER A 1 253 ? 6.404 -16.053 -3.960 1.00 87.00 253 SER A C 1
ATOM 2028 O O . SER A 1 253 ? 5.483 -16.311 -4.723 1.00 87.00 253 SER A O 1
ATOM 2030 N N . ILE A 1 254 ? 7.281 -15.083 -4.226 1.00 89.56 254 ILE A N 1
ATOM 2031 C CA . ILE A 1 254 ? 7.309 -14.365 -5.507 1.00 89.56 254 ILE A CA 1
ATOM 2032 C C . ILE A 1 254 ? 8.094 -15.210 -6.511 1.00 89.56 254 ILE A C 1
ATOM 2034 O O . ILE A 1 254 ? 9.263 -15.512 -6.284 1.00 89.56 254 ILE A O 1
ATOM 2038 N N . LEU A 1 255 ? 7.455 -15.579 -7.621 1.00 91.38 255 LEU A N 1
ATOM 2039 C CA . LEU A 1 255 ? 8.043 -16.392 -8.688 1.00 91.38 255 LEU A CA 1
ATOM 2040 C C . LEU A 1 255 ? 8.701 -15.528 -9.763 1.00 91.38 255 LEU A C 1
ATOM 2042 O O . LEU A 1 255 ? 9.805 -15.829 -10.223 1.00 91.38 255 LEU A O 1
ATOM 2046 N N . LYS A 1 256 ? 8.014 -14.459 -10.176 1.00 94.31 256 LYS A N 1
ATOM 2047 C CA . LYS A 1 256 ? 8.479 -13.549 -11.226 1.00 94.31 256 LYS A CA 1
ATOM 2048 C C . LYS A 1 256 ? 8.180 -12.102 -10.894 1.00 94.31 256 LYS A C 1
ATOM 2050 O O . LYS A 1 256 ? 7.199 -11.798 -10.217 1.00 94.31 256 LYS A O 1
ATOM 2055 N N . VAL A 1 257 ? 8.995 -11.220 -11.457 1.00 96.06 257 VAL A N 1
ATOM 2056 C CA . VAL A 1 257 ? 8.819 -9.771 -11.384 1.00 96.06 257 VAL A CA 1
ATOM 2057 C C . VAL A 1 257 ? 8.771 -9.211 -12.799 1.00 96.06 257 VAL A C 1
ATOM 2059 O O . VAL A 1 257 ? 9.593 -9.570 -13.637 1.00 96.06 257 VAL A O 1
ATOM 2062 N N . LYS A 1 258 ? 7.803 -8.345 -13.090 1.00 96.12 258 LYS A N 1
ATOM 2063 C CA . LYS A 1 258 ? 7.677 -7.648 -14.372 1.00 96.12 258 LYS A CA 1
ATOM 2064 C C . LYS A 1 258 ? 7.902 -6.162 -14.161 1.00 96.12 258 LYS A C 1
ATOM 2066 O O . LYS A 1 258 ? 7.214 -5.552 -13.350 1.00 96.12 258 LYS A O 1
ATOM 2071 N N . VAL A 1 259 ? 8.808 -5.581 -14.937 1.00 97.12 259 VAL A N 1
ATOM 2072 C CA . VAL A 1 259 ? 8.994 -4.130 -15.037 1.00 97.12 259 VAL A CA 1
ATOM 2073 C C . VAL A 1 259 ? 8.378 -3.669 -16.342 1.00 97.12 259 VAL A C 1
ATOM 2075 O O . VAL A 1 259 ? 8.659 -4.248 -17.388 1.00 97.12 259 VAL A O 1
ATOM 2078 N N . ALA A 1 260 ? 7.537 -2.645 -16.288 1.00 96.06 260 ALA A N 1
ATOM 2079 C CA . ALA A 1 260 ? 6.879 -2.070 -17.450 1.00 96.06 260 ALA A CA 1
ATOM 2080 C C . ALA A 1 260 ? 6.961 -0.543 -17.412 1.00 96.06 260 ALA A C 1
ATOM 2082 O O . ALA A 1 260 ? 6.869 0.056 -16.341 1.00 96.06 260 ALA A O 1
ATOM 2083 N N . MET A 1 261 ? 7.097 0.084 -18.579 1.00 95.38 261 MET A N 1
ATOM 2084 C CA . MET A 1 261 ? 6.889 1.526 -18.724 1.00 95.38 261 MET A CA 1
ATOM 2085 C C . MET A 1 261 ? 5.677 1.793 -19.600 1.00 95.38 261 MET A C 1
ATOM 2087 O O . MET A 1 261 ? 5.381 1.031 -20.524 1.00 95.38 261 MET A O 1
ATOM 2091 N N . TYR A 1 262 ? 5.000 2.896 -19.306 1.00 93.88 262 TYR A N 1
ATOM 2092 C CA . TYR A 1 262 ? 3.768 3.288 -19.973 1.00 93.88 262 TYR A CA 1
ATOM 2093 C C . TYR A 1 262 ? 3.884 4.685 -20.566 1.00 93.88 262 TYR A C 1
ATOM 2095 O O . TYR A 1 262 ? 4.468 5.573 -19.948 1.00 93.88 262 TYR A O 1
ATOM 2103 N N . LYS A 1 263 ? 3.290 4.875 -21.742 1.00 91.88 263 LYS A N 1
ATOM 2104 C CA . LYS A 1 263 ? 3.079 6.174 -22.378 1.00 91.88 263 LYS A CA 1
ATOM 2105 C C . LYS A 1 263 ? 1.655 6.230 -22.907 1.00 91.88 263 LYS A C 1
ATOM 2107 O O . LYS A 1 263 ? 1.220 5.274 -23.541 1.00 91.88 263 LYS A O 1
ATOM 2112 N N . ASP A 1 264 ? 0.929 7.303 -22.616 1.00 90.00 264 ASP A N 1
ATOM 2113 C CA . ASP A 1 264 ? -0.466 7.490 -23.027 1.00 90.00 264 ASP A CA 1
ATOM 2114 C C . ASP A 1 264 ? -1.352 6.286 -22.630 1.00 90.00 264 ASP A C 1
ATOM 2116 O O . ASP A 1 264 ? -2.187 5.810 -23.396 1.00 90.00 264 ASP A O 1
ATOM 2120 N N . ASN A 1 265 ? -1.122 5.754 -21.420 1.00 87.94 265 ASN A N 1
ATOM 2121 C CA . ASN A 1 265 ? -1.742 4.538 -20.865 1.00 87.94 265 ASN A CA 1
ATOM 2122 C C . ASN A 1 265 ? -1.475 3.233 -21.646 1.00 87.94 265 ASN A C 1
ATOM 2124 O O . ASN A 1 265 ? -2.080 2.201 -21.352 1.00 87.94 265 ASN A O 1
ATOM 2128 N N . VAL A 1 266 ? -0.542 3.239 -22.599 1.00 90.00 266 VAL A N 1
ATOM 2129 C CA . VAL A 1 266 ? -0.106 2.064 -23.362 1.00 90.00 266 VAL A CA 1
ATOM 2130 C C . VAL A 1 266 ? 1.249 1.591 -22.849 1.00 90.00 266 VAL A C 1
ATOM 2132 O O . VAL A 1 266 ? 2.165 2.386 -22.649 1.00 90.00 266 VAL A O 1
ATOM 2135 N N . MET A 1 267 ? 1.394 0.282 -22.633 1.00 92.44 267 MET A N 1
ATOM 2136 C CA . MET A 1 267 ? 2.679 -0.320 -22.274 1.00 92.44 267 MET A CA 1
ATOM 2137 C C . MET A 1 267 ? 3.644 -0.203 -23.461 1.00 92.44 267 MET A C 1
ATOM 2139 O O . MET A 1 267 ? 3.416 -0.813 -24.504 1.00 92.44 267 MET A O 1
ATOM 2143 N N . VAL A 1 268 ? 4.719 0.570 -23.304 1.00 93.81 268 VAL A N 1
ATOM 2144 C CA . VAL A 1 268 ? 5.713 0.813 -24.370 1.00 93.81 268 VAL A CA 1
ATOM 2145 C C . VAL A 1 268 ? 6.923 -0.112 -24.285 1.00 93.81 268 VAL A C 1
ATOM 2147 O O . VAL A 1 268 ? 7.624 -0.308 -25.273 1.00 93.81 268 VAL A O 1
ATOM 2150 N N . MET A 1 269 ? 7.161 -0.705 -23.117 1.00 94.25 269 MET A N 1
ATOM 2151 C CA . MET A 1 269 ? 8.182 -1.727 -22.910 1.00 94.25 269 MET A CA 1
ATOM 2152 C C . MET A 1 269 ? 7.812 -2.606 -21.721 1.00 94.25 269 MET A C 1
ATOM 2154 O O . MET A 1 269 ? 7.138 -2.155 -20.788 1.00 94.25 269 MET A O 1
ATOM 2158 N N . ASN A 1 270 ? 8.304 -3.841 -21.722 1.00 96.50 270 ASN A N 1
ATOM 2159 C CA . ASN A 1 270 ? 8.310 -4.690 -20.540 1.00 96.50 270 ASN A CA 1
ATOM 2160 C C . ASN A 1 270 ? 9.539 -5.604 -20.491 1.00 96.50 270 ASN A C 1
ATOM 2162 O O . ASN A 1 270 ? 10.159 -5.941 -21.497 1.00 96.50 270 ASN A O 1
ATOM 2166 N N . MET A 1 271 ? 9.884 -6.006 -19.278 1.00 97.50 271 MET A N 1
ATOM 2167 C CA . MET A 1 271 ? 10.858 -7.048 -19.003 1.00 97.50 271 MET A CA 1
ATOM 2168 C C . MET A 1 271 ? 10.314 -7.927 -17.890 1.00 97.50 271 MET A C 1
ATOM 2170 O O . MET A 1 271 ? 9.641 -7.432 -16.984 1.00 97.50 271 MET A O 1
ATOM 2174 N N . VAL A 1 272 ? 10.598 -9.222 -17.956 1.00 97.12 272 VAL A N 1
ATOM 2175 C CA . VAL A 1 272 ? 10.216 -10.190 -16.929 1.00 97.12 272 VAL A CA 1
ATOM 2176 C C . VAL A 1 272 ? 11.470 -10.859 -16.399 1.00 97.12 272 VAL A C 1
ATOM 2178 O O . VAL A 1 272 ? 12.334 -11.282 -17.168 1.00 97.12 272 VAL A O 1
ATOM 2181 N N . PHE A 1 273 ? 11.524 -10.973 -15.080 1.00 96.19 273 PHE A N 1
ATOM 2182 C CA . PHE A 1 273 ? 12.619 -11.534 -14.316 1.00 96.19 273 PHE A CA 1
ATOM 2183 C C . PHE A 1 273 ? 12.123 -12.726 -13.500 1.00 96.19 273 PHE A C 1
ATOM 2185 O O . PHE A 1 273 ? 11.013 -12.691 -12.962 1.00 96.19 273 PHE A O 1
ATOM 2192 N N . ASN A 1 274 ? 12.936 -13.772 -13.390 1.00 94.44 274 ASN A N 1
ATOM 2193 C CA . ASN A 1 274 ? 12.749 -14.803 -12.375 1.00 94.44 274 ASN A CA 1
ATOM 2194 C C . ASN A 1 274 ? 13.184 -14.261 -11.011 1.00 94.44 274 ASN A C 1
ATOM 2196 O O . ASN A 1 274 ? 14.183 -13.560 -10.913 1.00 94.44 274 ASN A O 1
ATOM 2200 N N . ASN A 1 275 ? 12.476 -14.640 -9.953 1.00 89.62 275 ASN A N 1
ATOM 2201 C CA . ASN A 1 275 ? 12.802 -14.231 -8.587 1.00 89.62 275 ASN A CA 1
ATOM 2202 C C . ASN A 1 275 ? 13.466 -15.358 -7.769 1.00 89.62 275 ASN A C 1
ATOM 2204 O O . ASN A 1 275 ? 13.276 -15.476 -6.562 1.00 89.62 275 ASN A O 1
ATOM 2208 N N . THR A 1 276 ? 14.211 -16.243 -8.430 1.00 72.00 276 THR A N 1
ATOM 2209 C CA . THR A 1 276 ? 14.896 -17.359 -7.764 1.00 72.00 276 THR A CA 1
ATOM 2210 C C . THR A 1 276 ? 15.993 -16.825 -6.840 1.00 72.00 276 THR A C 1
ATOM 2212 O O . THR A 1 276 ? 16.892 -16.139 -7.316 1.00 72.00 276 THR A O 1
ATOM 2215 N N . ASP A 1 277 ? 15.930 -17.164 -5.550 1.00 58.53 277 ASP A N 1
ATOM 2216 C CA . ASP A 1 277 ? 16.979 -16.929 -4.543 1.00 58.53 277 ASP A CA 1
ATOM 2217 C C . ASP A 1 277 ? 17.338 -15.464 -4.222 1.00 58.53 277 ASP A C 1
ATOM 2219 O O . ASP A 1 277 ? 18.472 -15.164 -3.849 1.00 58.53 277 ASP A O 1
ATOM 2223 N N . THR A 1 278 ? 16.376 -14.538 -4.279 1.00 60.12 278 THR A N 1
ATOM 2224 C CA . THR A 1 278 ? 16.611 -13.147 -3.854 1.00 60.12 278 THR A CA 1
ATOM 2225 C C . THR A 1 278 ? 16.092 -12.917 -2.430 1.00 60.12 278 THR A C 1
ATOM 2227 O O . THR A 1 278 ? 14.895 -12.943 -2.145 1.00 60.12 278 THR A O 1
ATOM 2230 N N . GLY A 1 279 ? 17.012 -12.709 -1.484 1.00 67.62 279 GLY A N 1
ATOM 2231 C CA . GLY A 1 279 ? 16.653 -12.316 -0.115 1.00 67.62 279 GLY A CA 1
ATOM 2232 C C . GLY A 1 279 ? 16.169 -10.864 -0.023 1.00 67.62 279 GLY A C 1
ATOM 2233 O O . GLY A 1 279 ? 15.506 -10.499 0.947 1.00 67.62 279 GLY A O 1
ATOM 2234 N N . LEU A 1 280 ? 16.488 -10.044 -1.030 1.00 82.56 280 LEU A N 1
ATOM 2235 C CA . LEU A 1 280 ? 16.208 -8.614 -1.073 1.00 82.56 280 LEU A CA 1
ATOM 2236 C C . LEU A 1 280 ? 15.327 -8.260 -2.270 1.00 82.56 280 LEU A C 1
ATOM 2238 O O . LEU A 1 280 ? 15.479 -8.795 -3.368 1.00 82.56 280 LEU A O 1
ATOM 2242 N N . ASN A 1 281 ? 14.467 -7.262 -2.074 1.00 87.75 281 ASN A N 1
ATOM 2243 C CA . ASN A 1 281 ? 13.617 -6.699 -3.119 1.00 87.75 281 ASN A CA 1
ATOM 2244 C C . ASN A 1 281 ? 14.401 -5.922 -4.196 1.00 87.75 281 ASN A C 1
ATOM 2246 O O . ASN A 1 281 ? 13.784 -5.290 -5.035 1.00 87.75 281 ASN A O 1
ATOM 2250 N N . THR A 1 282 ? 15.734 -5.942 -4.210 1.00 91.62 282 THR A N 1
ATOM 2251 C CA . THR A 1 282 ? 16.554 -5.250 -5.217 1.00 91.62 282 THR A CA 1
ATOM 2252 C C . THR A 1 282 ? 17.304 -6.172 -6.164 1.00 91.62 282 THR A C 1
ATOM 2254 O O . THR A 1 282 ? 17.682 -5.738 -7.252 1.00 91.62 282 THR A O 1
ATOM 2257 N N . ASP A 1 283 ? 17.521 -7.426 -5.772 1.00 90.25 283 ASP A N 1
ATOM 2258 C CA . ASP A 1 283 ? 18.515 -8.285 -6.428 1.00 90.25 283 ASP A CA 1
ATOM 2259 C C . ASP A 1 283 ? 17.961 -8.960 -7.687 1.00 90.25 283 ASP A C 1
ATOM 2261 O O . ASP A 1 283 ? 18.709 -9.282 -8.606 1.00 90.25 283 ASP A O 1
ATOM 2265 N N . TRP A 1 284 ? 16.635 -9.097 -7.770 1.00 93.81 284 TRP A N 1
ATOM 2266 C CA . TRP A 1 284 ? 15.934 -9.692 -8.912 1.00 93.81 284 TRP A CA 1
ATOM 2267 C C . TRP A 1 284 ? 16.118 -8.898 -10.215 1.00 93.81 284 TRP A C 1
ATOM 2269 O O . TRP A 1 284 ? 15.927 -9.445 -11.299 1.00 93.81 284 TRP A O 1
ATOM 2279 N N . TYR A 1 285 ? 16.486 -7.614 -10.140 1.00 95.19 285 TYR A N 1
ATOM 2280 C CA . TYR A 1 285 ? 16.710 -6.762 -11.309 1.00 95.19 285 TYR A CA 1
ATOM 2281 C C . TYR A 1 285 ? 18.166 -6.862 -11.775 1.00 95.19 285 TYR A C 1
ATOM 2283 O O . TYR A 1 285 ? 18.952 -5.923 -11.630 1.00 95.19 285 TYR A O 1
ATOM 2291 N N . SER A 1 286 ? 18.522 -8.023 -12.320 1.00 93.56 286 SER A N 1
ATOM 2292 C CA . SER A 1 286 ? 19.864 -8.323 -12.821 1.00 93.56 286 SER A CA 1
ATOM 2293 C C . SER A 1 286 ? 19.809 -9.073 -14.162 1.00 93.56 286 SER A C 1
ATOM 2295 O O . SER A 1 286 ? 18.762 -9.634 -14.511 1.00 93.56 286 SER A O 1
ATOM 2297 N N . PRO A 1 287 ? 20.923 -9.119 -14.922 1.00 92.81 287 PRO A N 1
ATOM 2298 C CA . PRO A 1 287 ? 20.986 -9.867 -16.176 1.00 92.81 287 PRO A CA 1
ATOM 2299 C C . PRO A 1 287 ? 20.681 -11.360 -16.000 1.00 92.81 287 PRO A C 1
ATOM 2301 O O . PRO A 1 287 ? 19.983 -11.935 -16.830 1.00 92.81 287 PRO A O 1
ATOM 2304 N N . ASP A 1 288 ? 21.153 -11.971 -14.909 1.00 91.19 288 ASP A N 1
ATOM 2305 C CA . ASP A 1 288 ? 21.017 -13.414 -14.651 1.00 91.19 288 ASP A CA 1
ATOM 2306 C C . ASP A 1 288 ? 19.567 -13.828 -14.371 1.00 91.19 288 ASP A C 1
ATOM 2308 O O . ASP A 1 288 ? 19.184 -14.984 -14.562 1.00 91.19 288 ASP A O 1
ATOM 2312 N N . HIS A 1 289 ? 18.742 -12.875 -13.941 1.00 93.31 289 HIS A N 1
ATOM 2313 C CA . HIS A 1 289 ? 17.328 -13.093 -13.679 1.00 93.31 289 HIS A CA 1
ATOM 2314 C C . HIS A 1 289 ? 16.434 -12.746 -14.874 1.00 93.31 289 HIS A C 1
ATOM 2316 O O . HIS A 1 289 ? 15.264 -13.130 -14.867 1.00 93.31 289 HIS A O 1
ATOM 2322 N N . LEU A 1 290 ? 16.939 -12.055 -15.902 1.00 94.81 290 LEU A N 1
ATOM 2323 C CA . LEU A 1 290 ? 16.150 -11.624 -17.058 1.00 94.81 290 LEU A CA 1
ATOM 2324 C C . LEU A 1 290 ? 15.721 -12.828 -17.912 1.00 94.81 290 LEU A C 1
ATOM 2326 O O . LEU A 1 290 ? 16.539 -13.466 -18.569 1.00 94.81 290 LEU A O 1
ATOM 2330 N N . VAL A 1 291 ? 14.416 -13.103 -17.963 1.00 94.94 291 VAL A N 1
ATOM 2331 C CA . VAL A 1 291 ? 13.854 -14.197 -18.781 1.00 94.94 291 VAL A CA 1
ATOM 2332 C C . VAL A 1 291 ? 13.169 -13.716 -20.049 1.00 94.94 291 VAL A C 1
ATOM 2334 O O . VAL A 1 291 ? 12.974 -14.493 -20.982 1.00 94.94 291 VAL A O 1
ATOM 2337 N N . TYR A 1 292 ? 12.770 -12.448 -20.090 1.00 95.88 292 TYR A N 1
ATOM 2338 C CA . TYR A 1 292 ? 12.125 -11.856 -21.251 1.00 95.88 292 TYR A CA 1
ATOM 2339 C C . TYR A 1 292 ? 12.317 -10.340 -21.258 1.00 95.88 292 TYR A C 1
ATOM 2341 O O . TYR A 1 292 ? 12.271 -9.700 -20.210 1.00 95.88 292 TYR A O 1
ATOM 2349 N N . SER A 1 293 ? 12.487 -9.772 -22.449 1.00 96.19 293 SER A N 1
ATOM 2350 C CA . SER A 1 293 ? 12.559 -8.333 -22.687 1.00 96.19 293 SER A CA 1
ATOM 2351 C C . SER A 1 293 ? 11.860 -7.998 -23.999 1.00 96.19 293 SER A C 1
ATOM 2353 O O . SER A 1 293 ? 11.986 -8.741 -24.974 1.00 96.19 293 SER A O 1
ATOM 2355 N N . SER A 1 294 ? 11.154 -6.869 -24.041 1.00 96.44 294 SER A N 1
ATOM 2356 C CA . SER A 1 294 ? 10.638 -6.295 -25.286 1.00 96.44 294 SER A CA 1
ATOM 2357 C C . SER A 1 294 ? 11.745 -5.715 -26.177 1.00 96.44 294 SER A C 1
ATOM 2359 O O . SER A 1 294 ? 11.511 -5.479 -27.360 1.00 96.44 294 SER A O 1
ATOM 2361 N N . TYR A 1 295 ? 12.948 -5.485 -25.636 1.00 95.12 295 TYR A N 1
ATOM 2362 C CA . TYR A 1 295 ? 14.124 -5.113 -26.421 1.00 95.12 295 TYR A CA 1
ATOM 2363 C C . TYR A 1 295 ? 14.762 -6.362 -27.029 1.00 95.12 295 TYR A C 1
ATOM 2365 O O . TYR A 1 295 ? 15.144 -7.297 -26.324 1.00 95.12 295 TYR A O 1
ATOM 2373 N N . THR A 1 296 ? 14.913 -6.369 -28.350 1.00 92.75 296 THR A N 1
ATOM 2374 C CA . THR A 1 296 ? 15.366 -7.550 -29.096 1.00 92.75 296 THR A CA 1
ATOM 2375 C C . THR A 1 296 ? 16.854 -7.850 -28.938 1.00 92.75 296 THR A C 1
ATOM 2377 O O . THR A 1 296 ? 17.289 -8.943 -29.283 1.00 92.75 296 THR A O 1
ATOM 2380 N N . ASP A 1 297 ? 17.651 -6.893 -28.462 1.00 92.75 297 ASP A N 1
ATOM 2381 C CA . ASP A 1 297 ? 19.110 -6.984 -28.417 1.00 92.75 297 ASP A CA 1
ATOM 2382 C C . ASP A 1 297 ? 19.676 -7.327 -27.026 1.00 92.75 297 ASP A C 1
ATOM 2384 O O . ASP A 1 297 ? 20.811 -7.799 -26.944 1.00 92.75 297 ASP A O 1
ATOM 2388 N N . MET A 1 298 ? 18.888 -7.192 -25.953 1.00 91.19 298 MET A N 1
ATOM 2389 C CA . MET A 1 298 ? 19.320 -7.440 -24.565 1.00 91.19 298 MET A CA 1
ATOM 2390 C C . MET A 1 298 ? 19.654 -8.909 -24.257 1.00 91.19 298 MET A C 1
ATOM 2392 O O . MET A 1 298 ? 20.374 -9.208 -23.313 1.00 91.19 298 MET A O 1
ATOM 2396 N N . THR A 1 299 ? 19.154 -9.866 -25.030 1.00 85.94 299 THR A N 1
ATOM 2397 C CA . THR A 1 299 ? 19.462 -11.296 -24.818 1.00 85.94 299 THR A CA 1
ATOM 2398 C C . THR A 1 299 ? 20.424 -11.848 -25.871 1.00 85.94 299 THR A C 1
ATOM 2400 O O . THR A 1 299 ? 20.676 -13.051 -25.926 1.00 85.94 299 THR A O 1
ATOM 2403 N N . THR A 1 300 ? 20.997 -10.973 -26.705 1.00 89.00 300 THR A N 1
ATOM 2404 C CA . THR A 1 300 ? 21.950 -11.368 -27.748 1.00 89.00 300 THR A CA 1
ATOM 2405 C C . THR A 1 300 ? 23.240 -11.898 -27.127 1.00 89.00 300 THR A C 1
ATOM 2407 O O . THR A 1 300 ? 23.802 -11.294 -26.214 1.00 89.00 300 THR A O 1
ATOM 2410 N N . VAL A 1 301 ? 23.759 -13.004 -27.665 1.00 87.44 301 VAL A N 1
ATOM 2411 C CA . VAL A 1 301 ? 25.041 -13.580 -27.238 1.00 87.44 301 VAL A CA 1
ATOM 2412 C C . VAL A 1 301 ? 26.158 -12.532 -27.325 1.00 87.44 301 VAL A C 1
ATOM 2414 O O . VAL A 1 301 ? 26.356 -11.909 -28.366 1.00 87.44 301 VAL A O 1
ATOM 2417 N N . GLY A 1 302 ? 26.904 -12.361 -26.230 1.00 86.50 302 GLY A N 1
ATOM 2418 C CA . GLY A 1 302 ? 28.027 -11.423 -26.142 1.00 86.50 302 GLY A CA 1
ATOM 2419 C C . GLY A 1 302 ? 27.643 -9.983 -25.787 1.00 86.50 302 GLY A C 1
ATOM 2420 O O . GLY A 1 302 ? 28.519 -9.118 -25.774 1.00 86.50 302 GLY A O 1
ATOM 2421 N N . ILE A 1 303 ? 26.369 -9.706 -25.492 1.00 90.06 303 ILE A N 1
ATOM 2422 C CA . ILE A 1 303 ? 25.977 -8.421 -24.910 1.00 90.06 303 ILE A CA 1
ATOM 2423 C C . ILE A 1 303 ? 26.607 -8.252 -23.518 1.00 90.06 303 ILE A C 1
ATOM 2425 O O . ILE A 1 303 ? 26.709 -9.205 -22.746 1.00 90.06 303 ILE A O 1
ATOM 2429 N N . THR A 1 304 ? 27.045 -7.034 -23.203 1.00 91.31 304 THR A N 1
ATOM 2430 C CA . THR A 1 304 ? 27.615 -6.671 -21.902 1.00 91.31 304 THR A CA 1
ATOM 2431 C C . THR A 1 304 ? 26.865 -5.486 -21.312 1.00 91.31 304 THR A C 1
ATOM 2433 O O . THR A 1 304 ? 26.310 -4.659 -22.041 1.00 91.31 304 THR A O 1
ATOM 2436 N N . TYR A 1 305 ? 26.883 -5.401 -19.985 1.00 93.62 305 TYR A N 1
ATOM 2437 C CA . TYR A 1 305 ? 26.215 -4.362 -19.215 1.00 93.62 305 TYR A CA 1
ATOM 2438 C C . TYR A 1 305 ? 27.224 -3.663 -18.317 1.00 93.62 305 TYR A C 1
ATOM 2440 O O . TYR A 1 305 ? 28.040 -4.324 -17.677 1.00 93.62 305 TYR A O 1
ATOM 2448 N N . ASN A 1 306 ? 27.164 -2.336 -18.274 1.00 92.50 306 ASN A N 1
ATOM 2449 C CA . ASN A 1 306 ? 27.944 -1.540 -17.337 1.00 92.50 306 ASN A CA 1
ATOM 2450 C C . ASN A 1 306 ? 27.154 -1.326 -16.036 1.00 92.50 306 ASN A C 1
ATOM 2452 O O . ASN A 1 306 ? 27.631 -1.666 -14.959 1.00 92.50 306 ASN A O 1
ATOM 2456 N N . PHE A 1 307 ? 25.911 -0.854 -16.145 1.00 93.81 307 PHE A N 1
ATOM 2457 C CA . PHE A 1 307 ? 24.915 -0.894 -15.079 1.00 93.81 307 PHE A CA 1
ATOM 2458 C C . PHE A 1 307 ? 23.751 -1.789 -15.501 1.00 93.81 307 PHE A C 1
ATOM 2460 O O . PHE A 1 307 ? 23.299 -1.734 -16.645 1.00 93.81 307 PHE A O 1
ATOM 2467 N N . PHE A 1 308 ? 23.270 -2.598 -14.561 1.00 95.56 308 PHE A N 1
ATOM 2468 C CA . PHE A 1 308 ? 22.002 -3.321 -14.631 1.00 95.56 308 PHE A CA 1
ATOM 2469 C C . PHE A 1 308 ? 21.536 -3.543 -13.190 1.00 95.56 308 PHE A C 1
ATOM 2471 O O . PHE A 1 308 ? 21.776 -4.596 -12.604 1.00 95.56 308 PHE A O 1
ATOM 2478 N N . SER A 1 309 ? 20.971 -2.505 -12.573 1.00 95.62 309 SER A N 1
ATOM 2479 C CA . SER A 1 309 ? 20.498 -2.580 -11.186 1.00 95.62 309 SER A CA 1
ATOM 2480 C C . SER A 1 309 ? 19.472 -1.494 -10.861 1.00 95.62 309 SER A C 1
ATOM 2482 O O . SER A 1 309 ? 19.406 -0.450 -11.515 1.00 95.62 309 SER A O 1
ATOM 2484 N N . ILE A 1 310 ? 18.685 -1.718 -9.805 1.00 96.25 310 ILE A N 1
ATOM 2485 C CA . ILE A 1 310 ? 17.748 -0.713 -9.278 1.00 96.25 310 ILE A CA 1
ATOM 2486 C C . ILE A 1 310 ? 18.500 0.525 -8.775 1.00 96.25 310 ILE A C 1
ATOM 2488 O O . ILE A 1 310 ? 18.100 1.656 -9.057 1.00 96.25 310 ILE A O 1
ATOM 2492 N N . LYS A 1 311 ? 19.623 0.316 -8.074 1.00 95.00 311 LYS A N 1
ATOM 2493 C CA . LYS A 1 311 ? 20.462 1.402 -7.554 1.00 95.00 311 LYS A CA 1
ATOM 2494 C C . LYS A 1 311 ? 21.072 2.247 -8.677 1.00 95.00 311 LYS A C 1
ATOM 2496 O O . LYS A 1 311 ? 21.136 3.464 -8.521 1.00 95.00 311 LYS A O 1
ATOM 2501 N N . GLY A 1 312 ? 21.474 1.625 -9.785 1.00 94.00 312 GLY A N 1
ATOM 2502 C CA . GLY A 1 312 ? 22.060 2.300 -10.943 1.00 94.00 312 GLY A CA 1
ATOM 2503 C C . GLY A 1 312 ? 23.297 3.144 -10.604 1.00 94.00 312 GLY A C 1
ATOM 2504 O O . GLY A 1 312 ? 24.090 2.761 -9.741 1.00 94.00 312 GLY A O 1
ATOM 2505 N N . ASP A 1 313 ? 23.454 4.287 -11.278 1.00 91.62 313 ASP A N 1
ATOM 2506 C CA . ASP A 1 313 ? 24.530 5.252 -11.024 1.00 91.62 313 ASP A CA 1
ATOM 2507 C C . ASP A 1 313 ? 24.070 6.326 -10.025 1.00 91.62 313 ASP A C 1
ATOM 2509 O O . ASP A 1 313 ? 23.462 7.342 -10.374 1.00 91.62 313 ASP A O 1
ATOM 2513 N N . GLU A 1 314 ? 24.336 6.056 -8.747 1.00 90.00 314 GLU A N 1
ATOM 2514 C CA . GLU A 1 314 ? 23.949 6.898 -7.615 1.00 90.00 314 GLU A CA 1
ATOM 2515 C C . GLU A 1 314 ? 24.479 8.345 -7.690 1.00 90.00 314 GLU A C 1
ATOM 2517 O O . GLU A 1 314 ? 23.657 9.249 -7.522 1.00 90.00 314 GLU A O 1
ATOM 2522 N N . PRO A 1 315 ? 25.779 8.602 -7.953 1.00 88.12 315 PRO A N 1
ATOM 2523 C CA . PRO A 1 315 ? 26.336 9.952 -8.070 1.00 88.12 315 PRO A CA 1
ATOM 2524 C C . PRO A 1 315 ? 25.570 10.924 -8.972 1.00 88.12 315 PRO A C 1
ATOM 2526 O O . PRO A 1 315 ? 25.547 12.119 -8.686 1.00 88.12 315 PRO A O 1
ATOM 2529 N N . VAL A 1 316 ? 24.952 10.429 -10.047 1.00 85.81 316 VAL A N 1
ATOM 2530 C CA . VAL A 1 316 ? 24.194 11.248 -11.013 1.00 85.81 316 VAL A CA 1
ATOM 2531 C C . VAL A 1 316 ? 22.691 10.946 -11.005 1.00 85.81 316 VAL A C 1
ATOM 2533 O O . VAL A 1 316 ? 21.954 11.439 -11.853 1.00 85.81 316 VAL A O 1
ATOM 2536 N N . GLY A 1 317 ? 22.220 10.140 -10.048 1.00 89.06 317 GLY A N 1
ATOM 2537 C CA . GLY A 1 317 ? 20.799 9.860 -9.837 1.00 89.06 317 GLY A CA 1
ATOM 2538 C C . GLY A 1 317 ? 20.117 9.070 -10.955 1.00 89.06 317 GLY A C 1
ATOM 2539 O O . GLY A 1 317 ? 18.909 9.216 -11.140 1.00 89.06 317 GLY A O 1
ATOM 2540 N N . ARG A 1 318 ? 20.858 8.226 -11.685 1.00 91.56 318 ARG A N 1
ATOM 2541 C CA . ARG A 1 318 ? 20.296 7.304 -12.686 1.00 91.56 318 ARG A CA 1
ATOM 2542 C C . ARG A 1 318 ? 19.935 5.991 -12.002 1.00 91.56 318 ARG A C 1
ATOM 2544 O O . ARG A 1 318 ? 20.814 5.236 -11.601 1.00 91.56 318 ARG A O 1
ATOM 2551 N N . ARG A 1 319 ? 18.645 5.722 -11.848 1.00 94.75 319 ARG A N 1
ATOM 2552 C CA . ARG A 1 319 ? 18.060 4.572 -11.139 1.00 94.75 319 ARG A CA 1
ATOM 2553 C C . ARG A 1 319 ? 17.386 3.619 -12.112 1.00 94.75 319 ARG A C 1
ATOM 2555 O O . ARG A 1 319 ? 17.155 3.986 -13.263 1.00 94.75 319 ARG A O 1
ATOM 2562 N N . PHE A 1 320 ? 17.093 2.396 -11.657 1.00 95.50 320 PHE A N 1
ATOM 2563 C CA . PHE A 1 320 ? 16.574 1.315 -12.513 1.00 95.50 320 PHE A CA 1
ATOM 2564 C C . PHE A 1 320 ? 17.351 1.233 -13.836 1.00 95.50 320 PHE A C 1
ATOM 2566 O O . PHE A 1 320 ? 16.784 1.077 -14.917 1.00 95.50 320 PHE A O 1
ATOM 2573 N N . TYR A 1 321 ? 18.666 1.424 -13.736 1.00 94.31 321 TYR A N 1
ATOM 2574 C CA . TYR A 1 321 ? 19.501 1.827 -14.852 1.00 94.31 321 TYR A CA 1
ATOM 2575 C C . TYR A 1 321 ? 20.075 0.591 -15.526 1.00 94.31 321 TYR A C 1
ATOM 2577 O O . TYR A 1 321 ? 20.719 -0.237 -14.874 1.00 94.31 321 TYR A O 1
ATOM 2585 N N . ILE A 1 322 ? 19.827 0.477 -16.830 1.00 95.81 322 ILE A N 1
ATOM 2586 C CA . ILE A 1 322 ? 20.406 -0.559 -17.676 1.00 95.81 322 ILE A CA 1
ATOM 2587 C C . ILE A 1 322 ? 21.123 0.112 -18.835 1.00 95.81 322 ILE A C 1
ATOM 2589 O O . ILE A 1 322 ? 20.490 0.675 -19.735 1.00 95.81 322 ILE A O 1
ATOM 2593 N N . ASN A 1 323 ? 22.450 0.022 -18.834 1.00 93.12 323 ASN A N 1
ATOM 2594 C CA . ASN A 1 323 ? 23.275 0.591 -19.887 1.00 93.12 323 ASN A CA 1
ATOM 2595 C C . ASN A 1 323 ? 24.407 -0.339 -20.317 1.00 93.12 323 ASN A C 1
ATOM 2597 O O . ASN A 1 323 ? 24.895 -1.176 -19.560 1.00 93.12 323 ASN A O 1
ATOM 2601 N N . LYS A 1 324 ? 24.836 -0.155 -21.563 1.00 90.56 324 LYS A N 1
ATOM 2602 C CA . LYS A 1 324 ? 25.930 -0.902 -22.180 1.00 90.56 324 LYS A CA 1
ATOM 2603 C C . LYS A 1 324 ? 27.262 -0.184 -22.025 1.00 90.56 324 LYS A C 1
ATOM 2605 O O . LYS A 1 324 ? 28.250 -0.801 -21.648 1.00 90.56 324 LYS A O 1
ATOM 2610 N N . ASN A 1 325 ? 27.294 1.104 -22.367 1.00 85.56 325 ASN A N 1
ATOM 2611 C CA . ASN A 1 325 ? 28.517 1.900 -22.383 1.00 85.56 325 ASN A CA 1
ATOM 2612 C C . ASN A 1 325 ? 28.330 3.206 -21.612 1.00 85.56 325 ASN A C 1
ATOM 2614 O O . ASN A 1 325 ? 27.247 3.795 -21.651 1.00 85.56 325 ASN A O 1
ATOM 2618 N N . TYR A 1 326 ? 29.384 3.613 -20.906 1.00 77.19 326 TYR A N 1
ATOM 2619 C CA . TYR A 1 326 ? 29.400 4.748 -19.992 1.00 77.19 326 TYR A CA 1
ATOM 2620 C C . TYR A 1 326 ? 30.701 5.537 -20.138 1.00 77.19 326 TYR A C 1
ATOM 2622 O O . TYR A 1 326 ? 31.656 5.368 -19.382 1.00 77.19 326 TYR A O 1
ATOM 2630 N N . GLY A 1 327 ? 30.758 6.345 -21.197 1.00 75.19 327 GLY A N 1
ATOM 2631 C CA . GLY A 1 327 ? 31.953 7.088 -21.616 1.00 75.19 327 GLY A CA 1
ATOM 2632 C C . GLY A 1 327 ? 31.775 8.606 -21.584 1.00 75.19 327 GLY A C 1
ATOM 2633 O O . GLY A 1 327 ? 32.622 9.327 -22.110 1.00 75.19 327 GLY A O 1
ATOM 2634 N N . GLY A 1 328 ? 30.664 9.086 -21.016 1.00 79.75 328 GLY A N 1
ATOM 2635 C CA . GLY A 1 328 ? 30.222 10.477 -21.067 1.00 79.75 328 GLY A CA 1
ATOM 2636 C C . GLY A 1 328 ? 29.048 10.663 -22.029 1.00 79.75 328 GLY A C 1
ATOM 2637 O O . GLY A 1 328 ? 28.760 9.802 -22.857 1.00 79.75 328 GLY A O 1
ATOM 2638 N N . CYS A 1 329 ? 28.386 11.820 -21.957 1.00 84.06 329 CYS A N 1
ATOM 2639 C CA . CYS A 1 329 ? 27.063 12.019 -22.558 1.00 84.06 329 CYS A CA 1
ATOM 2640 C C . CYS A 1 329 ? 26.944 11.671 -24.053 1.00 84.06 329 CYS A C 1
ATOM 2642 O O . CYS A 1 329 ? 25.886 11.257 -24.506 1.00 84.06 329 CYS A O 1
ATOM 2644 N N . ALA A 1 330 ? 28.008 11.852 -24.838 1.00 83.38 330 ALA A N 1
ATOM 2645 C CA . ALA A 1 330 ? 27.996 11.552 -26.273 1.00 83.38 330 ALA A CA 1
ATOM 2646 C C . ALA A 1 330 ? 28.158 10.053 -26.600 1.00 83.38 330 ALA A C 1
ATOM 2648 O O . ALA A 1 330 ? 28.012 9.657 -27.753 1.00 83.38 330 ALA A O 1
ATOM 2649 N N . VAL A 1 331 ? 28.516 9.239 -25.607 1.00 85.38 331 VAL A N 1
ATOM 2650 C CA . VAL A 1 331 ? 28.915 7.830 -25.752 1.00 85.38 331 VAL A CA 1
ATOM 2651 C C . VAL A 1 331 ? 28.013 6.901 -24.929 1.00 85.38 331 VAL A C 1
ATOM 2653 O O . VAL A 1 331 ? 28.060 5.682 -25.101 1.00 85.38 331 VAL A O 1
ATOM 2656 N N . ASP A 1 332 ? 27.186 7.463 -24.046 1.00 87.50 332 ASP A N 1
ATOM 2657 C CA . ASP A 1 332 ? 26.233 6.707 -23.243 1.00 87.50 332 ASP A CA 1
ATOM 2658 C C . ASP A 1 332 ? 25.205 6.015 -24.151 1.00 87.50 332 ASP A C 1
ATOM 2660 O O . ASP A 1 332 ? 24.491 6.651 -24.926 1.00 87.50 332 ASP A O 1
ATOM 2664 N N . VAL A 1 333 ? 25.135 4.688 -24.049 1.00 88.62 333 VAL A N 1
ATOM 2665 C CA . VAL A 1 333 ? 24.166 3.853 -24.770 1.00 88.62 333 VAL A CA 1
ATOM 2666 C C . VAL A 1 333 ? 23.577 2.857 -23.786 1.00 88.62 333 VAL A C 1
ATOM 2668 O O . VAL A 1 333 ? 24.311 2.202 -23.038 1.00 88.62 333 VAL A O 1
ATOM 2671 N N . GLY A 1 334 ? 22.257 2.724 -23.792 1.00 92.31 334 GLY A N 1
ATOM 2672 C CA . GLY A 1 334 ? 21.534 1.849 -22.884 1.00 92.31 334 GLY A CA 1
ATOM 2673 C C . GLY A 1 334 ? 20.078 1.676 -23.280 1.00 92.31 334 GLY A C 1
ATOM 2674 O O . GLY A 1 334 ? 19.673 2.073 -24.370 1.00 92.31 334 GLY A O 1
ATOM 2675 N N . TRP A 1 335 ? 19.316 1.075 -22.375 1.00 93.44 335 TRP A N 1
ATOM 2676 C CA . TRP A 1 335 ? 17.931 0.681 -22.617 1.00 93.44 335 TRP A CA 1
ATOM 2677 C C . TRP A 1 335 ? 16.964 1.413 -21.695 1.00 93.44 335 TRP A C 1
ATOM 2679 O O . TRP A 1 335 ? 15.945 1.913 -22.159 1.00 93.44 335 TRP A O 1
ATOM 2689 N N . ILE A 1 336 ? 17.291 1.506 -20.401 1.00 93.00 336 ILE A N 1
ATOM 2690 C CA . ILE A 1 336 ? 16.397 2.068 -19.383 1.00 93.00 336 ILE A CA 1
ATOM 2691 C C . ILE A 1 336 ? 17.173 2.980 -18.446 1.00 93.00 336 ILE A C 1
ATOM 2693 O O . ILE A 1 336 ? 18.238 2.603 -17.963 1.00 93.00 336 ILE A O 1
ATOM 2697 N N . ALA A 1 337 ? 16.600 4.145 -18.149 1.00 91.12 337 ALA A N 1
ATOM 2698 C CA . ALA A 1 337 ? 17.042 5.035 -17.089 1.00 91.12 337 ALA A CA 1
ATOM 2699 C C . ALA A 1 337 ? 15.839 5.716 -16.429 1.00 91.12 337 ALA A C 1
ATOM 2701 O O . ALA A 1 337 ? 14.941 6.208 -17.113 1.00 91.12 337 ALA A O 1
ATOM 2702 N N . VAL A 1 338 ? 15.845 5.766 -15.099 1.00 92.25 338 VAL A N 1
ATOM 2703 C CA . VAL A 1 338 ? 14.963 6.615 -14.295 1.00 92.25 338 VAL A CA 1
ATOM 2704 C C . VAL A 1 338 ? 15.813 7.710 -13.665 1.00 92.25 338 VAL A C 1
ATOM 2706 O O . VAL A 1 338 ? 16.850 7.416 -13.078 1.00 92.25 338 VAL A O 1
ATOM 2709 N N . TYR A 1 339 ? 15.389 8.965 -13.779 1.00 90.00 339 TYR A N 1
ATOM 2710 C CA . TYR A 1 339 ? 16.164 10.114 -13.313 1.00 90.00 339 TYR A CA 1
ATOM 2711 C C . TYR A 1 339 ? 15.575 10.675 -12.014 1.00 90.00 339 TYR A C 1
ATOM 2713 O O . TYR A 1 339 ? 14.501 11.270 -12.027 1.00 90.00 339 TYR A O 1
ATOM 2721 N N . ASP A 1 340 ? 16.290 10.495 -10.901 1.00 87.88 340 ASP A N 1
ATOM 2722 C CA . ASP A 1 340 ? 15.900 10.991 -9.568 1.00 87.88 340 ASP A CA 1
ATOM 2723 C C . ASP A 1 340 ? 16.476 12.381 -9.241 1.00 87.88 340 ASP A C 1
ATOM 2725 O O . ASP A 1 340 ? 16.078 13.019 -8.264 1.00 87.88 340 ASP A O 1
ATOM 2729 N N . SER A 1 341 ? 17.445 12.859 -10.021 1.00 77.38 341 SER A N 1
ATOM 2730 C CA . SER A 1 341 ? 18.043 14.188 -9.874 1.00 77.38 341 SER A CA 1
ATOM 2731 C C . SER A 1 341 ? 18.335 14.822 -11.230 1.00 77.38 341 SER A C 1
ATOM 2733 O O . SER A 1 341 ? 18.365 14.130 -12.245 1.00 77.38 341 SER A O 1
ATOM 2735 N N . GLY A 1 342 ? 18.503 16.151 -11.225 1.00 67.69 342 GLY A N 1
ATOM 2736 C CA . GLY A 1 342 ? 18.651 16.979 -12.425 1.00 67.69 342 GLY A CA 1
ATOM 2737 C C . GLY A 1 342 ? 19.786 16.545 -13.361 1.00 67.69 342 GLY A C 1
ATOM 2738 O O . GLY A 1 342 ? 20.686 15.813 -12.949 1.00 67.69 342 GLY A O 1
ATOM 2739 N N . PRO A 1 343 ? 19.743 16.997 -14.625 1.00 62.97 343 PRO A N 1
ATOM 2740 C CA . PRO A 1 343 ? 20.445 16.324 -15.699 1.00 62.97 343 PRO A CA 1
ATOM 2741 C C . PRO A 1 343 ? 21.966 16.484 -15.608 1.00 62.97 343 PRO A C 1
ATOM 2743 O O . PRO A 1 343 ? 22.486 17.598 -15.516 1.00 62.97 343 PRO A O 1
ATOM 2746 N N . GLY A 1 344 ? 22.677 15.363 -15.701 1.00 71.81 344 GLY A N 1
ATOM 2747 C CA . GLY A 1 344 ? 24.105 15.321 -16.005 1.00 71.81 344 GLY A CA 1
ATOM 2748 C C . GLY A 1 344 ? 24.392 15.443 -17.507 1.00 71.81 344 GLY A C 1
ATOM 2749 O O . GLY A 1 344 ? 25.497 15.828 -17.884 1.00 71.81 344 GLY A O 1
ATOM 2750 N N . CYS A 1 345 ? 23.410 15.155 -18.374 1.00 80.25 345 CYS A N 1
ATOM 2751 C CA . CYS A 1 345 ? 23.559 15.129 -19.828 1.00 80.25 345 CYS A CA 1
ATOM 2752 C C . CYS A 1 345 ? 22.421 15.834 -20.576 1.00 80.25 345 CYS A C 1
ATOM 2754 O O . CYS A 1 345 ? 21.259 15.800 -20.189 1.00 80.25 345 CYS A O 1
ATOM 2756 N N . THR A 1 346 ? 22.738 16.436 -21.727 1.00 78.69 346 THR A N 1
ATOM 2757 C CA . THR A 1 346 ? 21.758 17.180 -22.539 1.00 78.69 346 THR A CA 1
ATOM 2758 C C . THR A 1 346 ? 20.633 16.303 -23.089 1.00 78.69 346 THR A C 1
ATOM 2760 O O . THR A 1 346 ? 19.508 16.786 -23.212 1.00 78.69 346 THR A O 1
ATOM 2763 N N . TYR A 1 347 ? 20.904 15.021 -23.370 1.00 76.25 347 TYR A N 1
ATOM 2764 C CA . TYR A 1 347 ? 19.896 14.071 -23.852 1.00 76.25 347 TYR A CA 1
ATOM 2765 C C . TYR A 1 347 ? 18.779 13.813 -22.832 1.00 76.25 347 TYR A C 1
ATOM 2767 O O . TYR A 1 347 ? 17.671 13.464 -23.221 1.00 76.25 347 TYR A O 1
ATOM 2775 N N . GLU A 1 348 ? 19.023 14.043 -21.540 1.00 77.31 348 GLU A N 1
ATOM 2776 C CA . GLU A 1 348 ? 18.034 13.816 -20.475 1.00 77.31 348 GLU A CA 1
ATOM 2777 C C . GLU A 1 348 ? 16.874 14.822 -20.561 1.00 77.31 348 GLU A C 1
ATOM 2779 O O . GLU A 1 348 ? 15.812 14.597 -19.992 1.00 77.31 348 GLU A O 1
ATOM 2784 N N . ASN A 1 349 ? 17.042 15.887 -21.354 1.00 71.25 349 ASN A N 1
ATOM 2785 C CA . ASN A 1 349 ? 16.008 16.873 -21.665 1.00 71.25 349 ASN A CA 1
ATOM 2786 C C . ASN A 1 349 ? 15.326 16.640 -23.030 1.00 71.25 349 ASN A C 1
ATOM 2788 O O . ASN A 1 349 ? 14.467 17.429 -23.417 1.00 71.25 349 ASN A O 1
ATOM 2792 N N . ALA A 1 350 ? 15.732 15.617 -23.793 1.00 61.66 350 ALA A N 1
ATOM 2793 C CA . ALA A 1 350 ? 15.361 15.446 -25.204 1.00 61.66 350 ALA A CA 1
ATOM 2794 C C . ALA A 1 350 ? 14.423 14.253 -25.484 1.00 61.66 350 ALA A C 1
ATOM 2796 O O . ALA A 1 350 ? 14.038 14.044 -26.636 1.00 61.66 350 ALA A O 1
ATOM 2797 N N . PHE A 1 351 ? 14.050 13.466 -24.470 1.00 65.75 351 PHE A N 1
ATOM 2798 C CA . PHE A 1 351 ? 13.250 12.250 -24.649 1.00 65.75 351 PHE A CA 1
ATOM 2799 C C . PHE A 1 351 ? 11.743 12.462 -24.475 1.00 65.75 351 PHE A C 1
ATOM 2801 O O . PHE A 1 351 ? 11.290 13.277 -23.672 1.00 65.75 351 PHE A O 1
ATOM 2808 N N . GLN A 1 352 ? 10.959 11.633 -25.174 1.00 68.62 352 GLN A N 1
ATOM 2809 C CA . GLN A 1 352 ? 9.594 11.332 -24.753 1.00 68.62 352 GLN A CA 1
ATOM 2810 C C . GLN A 1 352 ? 9.670 10.503 -23.470 1.00 68.62 352 GLN A C 1
ATOM 2812 O O . GLN A 1 352 ? 9.965 9.310 -23.503 1.00 68.62 352 GLN A O 1
ATOM 2817 N N . LEU A 1 353 ? 9.449 11.156 -22.333 1.00 83.69 353 LEU A N 1
ATOM 2818 C CA . LEU A 1 353 ? 9.424 10.488 -21.039 1.00 83.69 353 LEU A CA 1
ATOM 2819 C C . LEU A 1 353 ? 8.181 9.601 -20.933 1.00 83.69 353 LEU A C 1
ATOM 2821 O O . LEU A 1 353 ? 7.091 10.002 -21.356 1.00 83.69 353 LEU A O 1
ATOM 2825 N N . ALA A 1 354 ? 8.360 8.412 -20.361 1.00 89.38 354 ALA A N 1
ATOM 2826 C CA . ALA A 1 354 ? 7.255 7.560 -19.945 1.00 89.38 354 ALA A CA 1
ATOM 2827 C C . ALA A 1 354 ? 6.422 8.270 -18.867 1.00 89.38 354 ALA A C 1
ATOM 2829 O O . ALA A 1 354 ? 6.964 9.003 -18.042 1.00 89.38 354 ALA A O 1
ATOM 2830 N N . ASP A 1 355 ? 5.118 8.013 -18.856 1.00 91.44 355 ASP A N 1
ATOM 2831 C CA . ASP A 1 355 ? 4.173 8.566 -17.881 1.00 91.44 355 ASP A CA 1
ATOM 2832 C C . ASP A 1 355 ? 4.117 7.727 -16.597 1.00 91.44 355 ASP A C 1
ATOM 2834 O O . ASP A 1 355 ? 3.594 8.178 -15.580 1.00 91.44 355 ASP A O 1
ATOM 2838 N N . ALA A 1 356 ? 4.652 6.501 -16.628 1.00 94.44 356 ALA A N 1
ATOM 2839 C CA . ALA A 1 356 ? 4.833 5.679 -15.440 1.00 94.44 356 ALA A CA 1
ATOM 2840 C C . ALA A 1 356 ? 5.887 4.581 -15.632 1.00 94.44 356 ALA A C 1
ATOM 2842 O O . ALA A 1 356 ? 6.022 4.009 -16.717 1.00 94.44 356 ALA A O 1
ATOM 2843 N N . LEU A 1 357 ? 6.552 4.232 -14.531 1.00 96.19 357 LEU A N 1
ATOM 2844 C CA . LEU A 1 357 ? 7.220 2.945 -14.327 1.00 96.19 357 LEU A CA 1
ATOM 2845 C C . LEU A 1 357 ? 6.315 2.099 -13.431 1.00 96.19 357 LEU A C 1
ATOM 2847 O O . LEU A 1 357 ? 5.886 2.573 -12.386 1.00 96.19 357 LEU A O 1
ATOM 2851 N N . ALA A 1 358 ? 6.053 0.850 -13.781 1.00 96.06 358 ALA A N 1
ATOM 2852 C CA . ALA A 1 358 ? 5.268 -0.056 -12.954 1.00 96.06 358 ALA A CA 1
ATOM 2853 C C . ALA A 1 358 ? 6.017 -1.368 -12.730 1.00 96.06 358 ALA A C 1
ATOM 2855 O O . ALA A 1 358 ? 6.647 -1.904 -13.645 1.00 96.06 358 ALA A O 1
ATOM 2856 N N . ILE A 1 359 ? 5.924 -1.888 -11.509 1.00 96.19 359 ILE A N 1
ATOM 2857 C CA . ILE A 1 359 ? 6.508 -3.168 -11.119 1.00 96.19 359 ILE A CA 1
ATOM 2858 C C . ILE A 1 359 ? 5.383 -4.073 -10.648 1.00 96.19 359 ILE A C 1
ATOM 2860 O O . ILE A 1 359 ? 4.602 -3.708 -9.764 1.00 96.19 359 ILE A O 1
ATOM 2864 N N . TYR A 1 360 ? 5.329 -5.257 -11.244 1.00 93.75 360 TYR A N 1
ATOM 2865 C CA . TYR A 1 360 ? 4.359 -6.286 -10.925 1.00 93.75 360 TYR A CA 1
ATOM 2866 C C . TYR A 1 360 ? 5.059 -7.537 -10.417 1.00 93.75 360 TYR A C 1
ATOM 2868 O O . TYR A 1 360 ? 6.158 -7.854 -10.869 1.00 93.75 360 TYR A O 1
ATOM 2876 N N . ILE A 1 361 ? 4.391 -8.289 -9.554 1.00 91.75 361 ILE A N 1
ATOM 2877 C CA . ILE A 1 361 ? 4.827 -9.623 -9.135 1.00 91.75 361 ILE A CA 1
ATOM 2878 C C . ILE A 1 361 ? 3.842 -10.684 -9.603 1.00 91.75 361 ILE A C 1
ATOM 2880 O O . ILE A 1 361 ? 2.670 -10.406 -9.850 1.00 91.75 361 ILE A O 1
ATOM 2884 N N . GLN A 1 362 ? 4.336 -11.908 -9.698 1.00 90.00 362 GLN A N 1
ATOM 2885 C CA . GLN A 1 362 ? 3.548 -13.113 -9.900 1.00 90.00 362 GLN A CA 1
ATOM 2886 C C . GLN A 1 362 ? 3.931 -14.103 -8.798 1.00 90.00 362 GLN A C 1
ATOM 2888 O O . GLN A 1 362 ? 5.125 -14.345 -8.595 1.00 90.00 362 GLN A O 1
ATOM 2893 N N . LYS A 1 363 ? 2.935 -14.633 -8.085 1.00 85.38 363 LYS A N 1
ATOM 2894 C CA . LYS A 1 363 ? 3.094 -15.640 -7.026 1.00 85.38 363 LYS A CA 1
ATOM 2895 C C . LYS A 1 363 ? 2.604 -17.011 -7.473 1.00 85.38 363 LYS A C 1
ATOM 2897 O O . LYS A 1 363 ? 1.720 -17.057 -8.367 1.00 85.38 363 LYS A O 1
#

InterPro domains:
  IPR003609 PAN/Apple domain [PF00024] (131-179)
  IPR003609 PAN/Apple domain [PS50948] (97-190)

Sequence (363 aa):
MYRFMILKVKVAMYKDSVMVMNMVFNNTDTGLNTDWYSQDHLAYSSYTDMTTFGITYNFFSIQGDEAIERRFYINNNYNGCPFDMGWIAVFDYGFTCSYDIGLQYPAFAYMTNNIMGQWDLKAFQLADALAIYIQNTNKCASYCLADIACVSANYNFVTNQCQLSTKSPLDETASVVEDNEWKVLFCKKDLPPNSWELIFRGTPGTGVKLYDSYVGTVSLPTHEVGCQLPVTHNLTCTTHYRDPILDIWSSQSILKVKVAMYKDNVMVMNMVFNNTDTGLNTDWYSPDHLVYSSYTDMTTVGITYNFFSIKGDEPVGRRFYINKNYGGCAVDVGWIAVYDSGPGCTYENAFQLADALAIYIQK

pLDDT: mean 87.52, std 9.82, range [41.19, 98.19]

Organism: Mytilus edulis (NCBI:txid6550)

Secondary structure (DSSP, 8-state):
-------EEEEEEEETTEEEEEEEEE----S-SSTTSSGGGEEEESSSSTTSTT---SEEESS-BGGGTEEEEEEEE-SSGGG-EEEEEEES--SS-TTTTT--SSEEEEESSSS-EEGGGT-EEEESEEEEEEE---HHHHHHHH-SS--EEEEETTTTEEEEESS-TTSTTS----SSSEEEEE--SSPPTT-EEEEEEE-TTSSS-HHHHHHT-SPPPPPPGGGGS-GGG-----S-EE-GGGGGGGGS---EEEEEEEETTEEEEEEEEE-TT-SSTTTTSSGGGEEEESSSSTTSTT---SEEESS-BGGGTEEEEEEEE-SSTTT-EEEEEEESSS-SSGGGGSS---SEEEEEEE-

Foldseek 3Di:
DFDQPQQKKKKFFAAPNHTQWIWIFGDPPPPDPKPSQALVGTPDILQPCSPPPPQAWPDRTQCGDVVQQWGNFTWRDDPAQQATKGAWTQHQADDGHPLRPPDDPRWTKGARPSHIDRSNVVNIDTTPDIDMDTDRDPVLLVVQLVDPQFQKWKAFPVVRDIGTDSAALQALPDQDDDDPGIDIHGNDPDGDAQGKGWAKKDAPPLLAFRLCVLQVVDDWDRWDPCQRGQLLNVDDTNTMGHHCCQVVVQVDPFQKKKKFFADPSHTPWMWMFGPPPDNHSKPRQDLVGTPDIPDPCSPDPPQDWPDGTQCGPVVQQWGNFTWRDDDAQVTTGGDDTDHRDDDPHPCVVVDPDTRMIIMITGD